Protein AF-A0A3S0CSB1-F1 (afdb_monomer)

Radius of gyration: 16.89 Å; Cα contacts (8 Å, |Δi|>4): 478; chains: 1; bounding box: 40×44×40 Å

Nearest PDB structures (foldseek):
  7msp-assembly2_B  TM=7.361E-01  e=2.461E-09  Bacillus subtilis subsp. subtilis str. 168
  7msn-assembly1_A  TM=7.174E-01  e=3.478E-08  Bacillus subtilis subsp. subtilis str. 168
  7msn-assembly1_B  TM=6.796E-01  e=1.851E-08  Bacillus subtilis subsp. subtilis str. 168
  7pdo-assembly1_A-2  TM=6.459E-01  e=2.961E-05  Mycolicibacterium hassiacum DSM 44199
  9ftb-assembly1_A-2  TM=5.129E-01  e=8.120E-05  Aeromonas caviae

Structure (mmCIF, N/CA/C/O backbone):
data_AF-A0A3S0CSB1-F1
#
_entry.id   AF-A0A3S0CSB1-F1
#
loop_
_atom_site.group_PDB
_atom_site.id
_atom_site.type_symbol
_atom_site.label_atom_id
_atom_site.label_alt_id
_atom_site.label_comp_id
_atom_site.label_asym_id
_atom_site.label_entity_id
_atom_site.label_seq_id
_atom_site.pdbx_PDB_ins_code
_atom_site.Cartn_x
_atom_site.Cartn_y
_atom_site.Cartn_z
_atom_site.occupancy
_atom_site.B_iso_or_equiv
_atom_site.auth_seq_id
_atom_site.auth_comp_id
_atom_site.auth_asym_id
_atom_site.auth_atom_id
_atom_site.pdbx_PDB_model_num
ATOM 1 N N . MET A 1 1 ? -14.233 -2.197 13.200 1.00 95.81 1 MET A N 1
ATOM 2 C CA . MET A 1 1 ? -14.179 -2.184 11.722 1.00 95.81 1 MET A CA 1
ATOM 3 C C . MET A 1 1 ? -12.752 -2.424 11.266 1.00 95.81 1 MET A C 1
ATOM 5 O O . MET A 1 1 ? -11.815 -2.157 12.014 1.00 95.81 1 MET A O 1
ATOM 9 N N . ILE A 1 2 ? -12.581 -2.902 10.041 1.00 98.25 2 ILE A N 1
ATOM 10 C CA . ILE A 1 2 ? -11.295 -3.018 9.359 1.00 98.25 2 ILE A CA 1
ATOM 11 C C . ILE A 1 2 ? -11.349 -2.123 8.125 1.00 98.25 2 ILE A C 1
ATOM 13 O O . ILE A 1 2 ? -12.121 -2.367 7.198 1.00 98.25 2 ILE A O 1
ATOM 17 N N . VAL A 1 3 ? -10.544 -1.066 8.124 1.00 98.75 3 VAL A N 1
ATOM 18 C CA . VAL A 1 3 ? -10.480 -0.073 7.051 1.00 98.75 3 VAL A CA 1
ATOM 19 C C . VAL A 1 3 ? -9.226 -0.292 6.216 1.00 98.75 3 VAL A C 1
ATOM 21 O O . VAL A 1 3 ? -8.117 -0.350 6.746 1.00 98.75 3 VAL A O 1
ATOM 24 N N . GLY A 1 4 ? -9.401 -0.396 4.900 1.00 98.75 4 GLY A N 1
ATOM 25 C CA . GLY A 1 4 ? -8.296 -0.342 3.948 1.00 98.75 4 GLY A CA 1
ATOM 26 C C . GLY A 1 4 ? -7.812 1.096 3.782 1.00 98.75 4 GLY A C 1
ATOM 27 O O . GLY A 1 4 ? -8.625 2.004 3.644 1.00 98.75 4 GLY A O 1
ATOM 28 N N . SER A 1 5 ? -6.503 1.305 3.782 1.00 98.69 5 SER A N 1
ATOM 29 C CA . SER A 1 5 ? -5.852 2.581 3.501 1.00 98.69 5 SER A CA 1
ATOM 30 C C . SER A 1 5 ? -4.896 2.397 2.336 1.00 98.69 5 SER A C 1
ATOM 32 O O . SER A 1 5 ? -4.090 1.470 2.351 1.00 98.69 5 SER A O 1
ATOM 34 N N . MET A 1 6 ? -4.940 3.304 1.370 1.00 98.69 6 MET A N 1
ATOM 35 C CA . MET A 1 6 ? -4.068 3.275 0.200 1.00 98.69 6 MET A CA 1
ATOM 36 C C . MET A 1 6 ? -3.507 4.663 -0.080 1.00 98.69 6 MET A C 1
ATOM 38 O O . MET A 1 6 ? -4.220 5.653 0.057 1.00 98.69 6 MET A O 1
ATOM 42 N N . VAL A 1 7 ? -2.237 4.731 -0.475 1.00 98.25 7 VAL A N 1
ATOM 43 C CA . VAL A 1 7 ? -1.628 5.942 -1.041 1.00 98.25 7 VAL A CA 1
ATOM 44 C C . VAL A 1 7 ? -1.586 5.791 -2.554 1.00 98.25 7 VAL A C 1
ATOM 46 O O . VAL A 1 7 ? -1.208 4.727 -3.044 1.00 98.25 7 VAL A O 1
ATOM 49 N N . VAL A 1 8 ? -1.981 6.833 -3.284 1.00 98.06 8 VAL A N 1
ATOM 50 C CA . VAL A 1 8 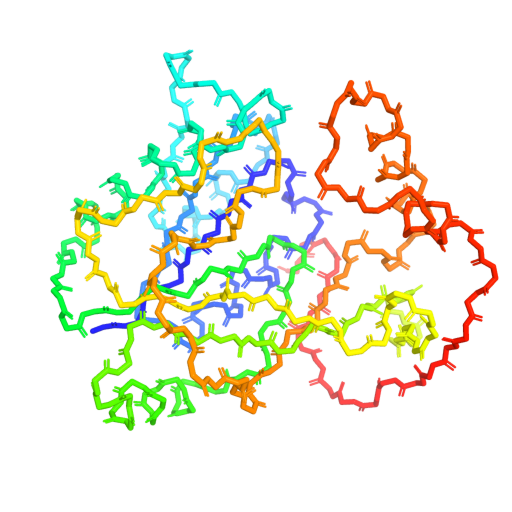? -2.092 6.792 -4.747 1.00 98.06 8 VAL A CA 1
ATOM 51 C C . VAL A 1 8 ? -1.455 8.023 -5.376 1.00 98.06 8 VAL A C 1
ATOM 53 O O . VAL A 1 8 ? -1.574 9.131 -4.855 1.00 98.06 8 VAL A O 1
ATOM 56 N N . ARG A 1 9 ? -0.788 7.806 -6.511 1.00 97.50 9 ARG A N 1
ATOM 57 C CA . ARG A 1 9 ? -0.393 8.845 -7.458 1.00 97.50 9 ARG A CA 1
ATOM 58 C C . ARG A 1 9 ? -0.298 8.253 -8.860 1.00 97.50 9 ARG A C 1
ATOM 60 O O . ARG A 1 9 ? 0.587 7.437 -9.093 1.00 97.50 9 ARG A O 1
ATOM 67 N N . ASP A 1 10 ? -1.161 8.688 -9.769 1.00 97.44 10 ASP A N 1
ATOM 68 C CA . ASP A 1 10 ? -1.120 8.335 -11.196 1.00 97.44 10 ASP A CA 1
ATOM 69 C C . ASP A 1 10 ? -1.146 6.811 -11.485 1.00 97.44 10 ASP A C 1
ATOM 71 O O . ASP A 1 10 ? -0.306 6.268 -12.209 1.00 97.44 10 ASP A O 1
ATOM 75 N N . GLU A 1 11 ? -2.107 6.089 -10.894 1.00 97.38 11 GLU A N 1
ATOM 76 C CA . GLU A 1 11 ? -2.224 4.622 -10.975 1.00 97.38 11 GLU A CA 1
ATOM 77 C C . GLU A 1 11 ? -3.462 4.118 -11.744 1.00 97.38 11 GLU A C 1
ATOM 79 O O . GLU A 1 11 ? -3.670 2.903 -11.847 1.00 97.38 11 GLU A O 1
ATOM 84 N N . ALA A 1 12 ? -4.277 5.003 -12.330 1.00 96.88 12 ALA A N 1
ATOM 85 C CA . ALA A 1 12 ? -5.548 4.639 -12.969 1.00 96.88 12 ALA A CA 1
ATOM 86 C C . ALA A 1 12 ? -5.364 3.631 -14.111 1.00 96.88 12 ALA A C 1
ATOM 88 O O . ALA A 1 12 ? -6.139 2.690 -14.272 1.00 96.88 12 ALA A O 1
ATOM 89 N N . ASN A 1 13 ? -4.292 3.795 -14.886 1.00 95.75 13 ASN A N 1
ATOM 90 C CA . ASN A 1 13 ? -3.962 2.921 -16.015 1.00 95.75 13 ASN A CA 1
ATOM 91 C C . ASN A 1 13 ? -3.042 1.748 -15.622 1.00 95.75 13 ASN A C 1
ATOM 93 O O . ASN A 1 13 ? -2.488 1.064 -16.488 1.00 95.75 13 ASN A O 1
ATOM 97 N N . ARG A 1 14 ? -2.841 1.525 -14.318 1.00 95.75 14 ARG A N 1
ATOM 98 C CA . ARG A 1 14 ? -1.956 0.498 -13.758 1.00 95.75 14 ARG A CA 1
ATOM 99 C C . ARG A 1 14 ? -2.749 -0.440 -12.848 1.00 95.75 14 ARG A C 1
ATOM 101 O O . ARG A 1 14 ? -3.666 -1.093 -13.326 1.00 95.75 14 ARG A O 1
ATOM 108 N N . TYR A 1 15 ? -2.375 -0.589 -11.583 1.00 96.69 15 TYR A N 1
ATOM 109 C CA . TYR A 1 15 ? -2.908 -1.641 -10.712 1.00 96.69 15 TYR A CA 1
ATOM 110 C C . TYR A 1 15 ? -4.081 -1.174 -9.837 1.00 96.69 15 TYR A C 1
ATOM 112 O O . TYR A 1 15 ? -4.720 -2.002 -9.181 1.00 96.69 15 TYR A O 1
ATOM 120 N N . LEU A 1 16 ? -4.409 0.126 -9.864 1.00 98.25 16 LEU A N 1
ATOM 121 C CA . LEU A 1 16 ? -5.355 0.756 -8.941 1.00 98.25 16 LEU A CA 1
ATOM 122 C C . LEU A 1 16 ? -6.712 0.052 -8.891 1.00 98.25 16 LEU A C 1
ATOM 124 O O . LEU A 1 16 ? -7.169 -0.321 -7.812 1.00 98.25 16 LEU A O 1
ATOM 128 N N . GLN A 1 17 ? -7.344 -0.177 -10.046 1.00 98.19 17 GLN A N 1
ATOM 129 C CA . GLN A 1 17 ? -8.672 -0.795 -10.093 1.00 98.19 17 GLN A CA 1
ATOM 130 C C . GLN A 1 17 ? -8.663 -2.192 -9.456 1.00 98.19 17 GLN A C 1
ATOM 132 O O . GLN A 1 17 ? -9.566 -2.541 -8.692 1.00 98.19 17 GLN A O 1
ATOM 137 N N . ALA A 1 18 ? -7.637 -2.996 -9.743 1.00 97.81 18 ALA A N 1
ATOM 138 C CA . ALA A 1 18 ? -7.518 -4.345 -9.208 1.00 97.81 18 ALA A CA 1
ATOM 139 C C . ALA A 1 18 ? -7.258 -4.336 -7.691 1.00 97.81 18 ALA A C 1
ATOM 141 O O . ALA A 1 18 ? -7.873 -5.116 -6.958 1.00 97.81 18 ALA A O 1
ATOM 142 N N . SER A 1 19 ? -6.401 -3.431 -7.209 1.00 98.31 19 SER A N 1
ATOM 143 C CA . SER A 1 19 ? -6.078 -3.305 -5.782 1.00 98.31 19 SER A CA 1
ATOM 144 C C . SER A 1 19 ? -7.258 -2.776 -4.964 1.00 98.31 19 SER A C 1
ATOM 146 O O . SER A 1 19 ? -7.632 -3.377 -3.953 1.00 98.31 19 SER A O 1
ATOM 148 N N . LEU A 1 20 ? -7.947 -1.738 -5.446 1.00 98.62 20 LEU A N 1
ATOM 149 C CA . LEU A 1 20 ? -9.157 -1.226 -4.797 1.00 98.62 20 LEU A CA 1
ATOM 150 C C . LEU A 1 20 ? -10.278 -2.262 -4.781 1.00 98.62 20 LEU A C 1
ATOM 152 O O . LEU A 1 20 ? -10.892 -2.466 -3.735 1.00 98.62 20 LEU A O 1
ATOM 156 N N . SER A 1 21 ? -10.506 -2.971 -5.894 1.00 98.38 21 SER A N 1
ATOM 157 C CA . SER A 1 21 ? -11.492 -4.064 -5.940 1.00 98.38 21 SER A CA 1
ATOM 158 C C . SER A 1 21 ? -11.192 -5.099 -4.862 1.00 98.38 21 SER A C 1
ATOM 160 O O . SER A 1 21 ? -12.092 -5.571 -4.166 1.00 98.38 21 SER A O 1
ATOM 162 N N . ARG A 1 22 ? -9.905 -5.416 -4.686 1.00 98.19 22 ARG A N 1
ATOM 163 C CA . ARG A 1 22 ? -9.462 -6.388 -3.700 1.00 98.19 22 ARG A CA 1
ATOM 164 C C . ARG A 1 22 ? -9.669 -5.924 -2.262 1.00 98.19 22 ARG A C 1
ATOM 166 O O . ARG A 1 22 ? -10.045 -6.754 -1.433 1.00 98.19 22 ARG A O 1
ATOM 173 N N . LEU A 1 23 ? -9.413 -4.649 -1.966 1.00 98.50 23 LEU A N 1
ATOM 174 C CA . LEU A 1 23 ? -9.648 -4.060 -0.645 1.00 98.50 23 LEU A CA 1
ATOM 175 C C . LEU A 1 23 ? -11.141 -3.957 -0.328 1.00 98.50 23 LEU A C 1
ATOM 177 O O . LEU A 1 23 ? -11.546 -4.342 0.764 1.00 98.50 23 LEU A O 1
ATOM 181 N N . LEU A 1 24 ? -11.962 -3.504 -1.277 1.00 98.50 24 LEU A N 1
ATOM 182 C CA . LEU A 1 24 ? -13.417 -3.388 -1.109 1.00 98.50 24 LEU A CA 1
ATOM 183 C C . LEU A 1 24 ? -14.087 -4.746 -0.853 1.00 98.50 24 LEU A C 1
ATOM 185 O O . LEU A 1 24 ? -15.084 -4.819 -0.140 1.00 98.50 24 LEU A O 1
ATOM 189 N N . GLU A 1 25 ? -13.522 -5.838 -1.379 1.00 98.06 25 GLU A N 1
ATOM 190 C CA . GLU A 1 25 ? -14.003 -7.197 -1.101 1.00 98.06 25 GLU A CA 1
ATOM 191 C C . GLU A 1 25 ? -13.876 -7.572 0.390 1.00 98.06 25 GLU A C 1
ATOM 193 O O . GLU A 1 25 ? -14.721 -8.292 0.930 1.00 98.06 25 GLU A O 1
ATOM 198 N N . VAL A 1 26 ? -12.838 -7.092 1.086 1.00 98.25 26 VAL A N 1
ATOM 199 C CA . VAL A 1 26 ? -12.466 -7.621 2.415 1.00 98.25 26 VAL A CA 1
ATOM 200 C C . VAL A 1 26 ? -12.415 -6.618 3.553 1.00 98.25 26 VAL A C 1
ATOM 202 O O . VAL A 1 26 ? -12.450 -7.046 4.704 1.00 98.25 26 VAL A O 1
ATOM 205 N N . CYS A 1 27 ? -12.388 -5.324 3.261 1.00 98.62 27 CYS A N 1
ATOM 206 C CA . CYS A 1 27 ? -12.454 -4.254 4.251 1.00 98.62 27 CYS A CA 1
ATOM 207 C C . CYS A 1 27 ? -13.875 -3.691 4.350 1.00 98.62 27 CYS A C 1
ATOM 209 O O . CYS A 1 27 ? -14.642 -3.719 3.391 1.00 98.62 27 CYS A O 1
ATOM 211 N N . ASP A 1 28 ? -14.244 -3.153 5.508 1.00 98.56 28 ASP A N 1
ATOM 212 C CA . ASP A 1 28 ? -15.549 -2.510 5.711 1.00 98.56 28 ASP A CA 1
ATOM 213 C C . ASP A 1 28 ? -15.673 -1.206 4.918 1.00 98.56 28 ASP A C 1
ATOM 215 O O . ASP A 1 28 ? -16.741 -0.872 4.409 1.00 98.56 28 ASP A O 1
ATOM 219 N N . LYS A 1 29 ? -14.564 -0.467 4.825 1.00 98.50 29 LYS A N 1
ATOM 220 C CA . LYS A 1 29 ? -14.422 0.785 4.076 1.00 98.50 29 LYS A CA 1
ATOM 221 C C . LYS A 1 29 ? -13.010 0.886 3.511 1.00 98.50 29 LYS A C 1
ATOM 223 O O . LYS A 1 29 ? -12.086 0.249 4.025 1.00 98.50 29 LYS A O 1
ATOM 228 N N . VAL A 1 30 ? -12.836 1.722 2.491 1.00 98.88 30 VAL A N 1
ATOM 229 C CA . VAL A 1 30 ? -11.528 2.013 1.895 1.00 98.88 30 VAL A CA 1
ATOM 230 C C . VAL A 1 30 ? -11.311 3.521 1.830 1.00 98.88 30 VAL A C 1
ATOM 232 O O . VAL A 1 30 ? -12.142 4.259 1.297 1.00 98.88 30 VAL A O 1
ATOM 235 N N . PHE A 1 31 ? -10.196 3.961 2.407 1.00 98.94 31 PHE A N 1
ATOM 236 C CA . PHE A 1 31 ? -9.682 5.321 2.359 1.00 98.94 31 PHE A CA 1
ATOM 237 C C . PHE A 1 31 ? -8.519 5.392 1.370 1.00 98.94 31 PHE A C 1
ATOM 239 O O . PHE A 1 31 ? -7.587 4.588 1.440 1.00 98.94 31 PHE A O 1
ATOM 246 N N . VAL A 1 32 ? -8.553 6.376 0.479 1.00 98.88 32 VAL A N 1
ATOM 247 C CA . VAL A 1 32 ? -7.485 6.652 -0.482 1.00 98.88 32 VAL A CA 1
ATOM 248 C C . VAL A 1 32 ? -6.907 8.032 -0.197 1.00 98.88 32 VAL A C 1
ATOM 250 O O . VAL A 1 32 ? -7.631 9.024 -0.194 1.00 98.88 32 VAL A O 1
ATOM 253 N N . ALA A 1 33 ? -5.601 8.082 0.039 1.00 98.75 33 ALA A N 1
ATOM 254 C CA . ALA A 1 33 ? -4.812 9.298 0.140 1.00 98.75 33 ALA A CA 1
ATOM 255 C C . ALA A 1 33 ? -4.126 9.562 -1.204 1.00 98.75 33 ALA A C 1
ATOM 257 O O . ALA A 1 33 ? -3.136 8.909 -1.540 1.00 98.75 33 ALA A O 1
ATOM 258 N N . ASP A 1 34 ? -4.662 10.504 -1.967 1.00 98.75 34 ASP A N 1
ATOM 259 C CA . ASP A 1 34 ? -4.121 10.903 -3.260 1.00 98.75 34 ASP A CA 1
ATOM 260 C C . ASP A 1 34 ? -3.006 11.952 -3.096 1.00 98.75 34 ASP A C 1
ATOM 262 O O . ASP A 1 34 ? -3.187 12.963 -2.415 1.00 98.75 34 ASP A O 1
ATOM 266 N N . ASP A 1 35 ? -1.844 11.720 -3.713 1.00 98.38 35 ASP A N 1
ATOM 267 C CA . ASP A 1 35 ? -0.666 12.604 -3.660 1.00 98.38 35 ASP A CA 1
ATOM 268 C C . ASP A 1 35 ? -0.640 13.669 -4.778 1.00 98.38 35 ASP A C 1
ATOM 270 O O . ASP A 1 35 ? 0.416 14.229 -5.100 1.00 98.38 35 ASP A O 1
ATOM 274 N N . GLY A 1 36 ? -1.801 14.006 -5.340 1.00 97.75 36 GLY A N 1
ATOM 275 C CA . GLY A 1 36 ? -1.950 14.939 -6.453 1.00 97.75 36 GLY A CA 1
ATOM 276 C C . GLY A 1 36 ? -1.823 14.233 -7.796 1.00 97.75 36 GLY A C 1
ATOM 277 O O . GLY A 1 36 ? -0.960 14.606 -8.596 1.00 97.75 36 GLY A O 1
ATOM 278 N N . SER A 1 37 ? -2.642 13.199 -8.012 1.00 98.25 37 SER A N 1
ATOM 279 C CA . SER A 1 37 ? -2.754 12.548 -9.321 1.00 98.25 37 SER A CA 1
ATOM 280 C C . SER A 1 37 ? -3.238 13.538 -10.380 1.00 98.25 37 SER A C 1
ATOM 282 O O . SER A 1 37 ? -4.064 14.412 -10.120 1.00 98.25 37 SER A O 1
ATOM 284 N N . MET A 1 38 ? -2.714 13.381 -11.590 1.00 97.69 38 MET A N 1
ATOM 285 C CA . MET A 1 38 ? -3.109 14.117 -12.791 1.00 97.69 38 MET A CA 1
ATOM 286 C C . MET A 1 38 ? -3.855 13.231 -13.798 1.00 97.69 38 MET A C 1
ATOM 288 O O . MET A 1 38 ? -4.370 13.740 -14.795 1.00 97.69 38 MET A O 1
ATOM 292 N N . ASP A 1 39 ? -3.885 11.916 -13.570 1.00 97.44 39 ASP A N 1
ATOM 293 C CA . ASP A 1 39 ? -4.744 10.977 -14.288 1.00 97.44 39 ASP A CA 1
ATOM 294 C C . ASP A 1 39 ? -6.092 10.756 -13.566 1.00 97.44 39 ASP A C 1
ATOM 296 O O . ASP A 1 39 ? -6.402 11.397 -12.566 1.00 97.44 39 ASP A O 1
ATOM 300 N N . ASN A 1 40 ? -6.895 9.808 -14.057 1.00 97.69 40 ASN A N 1
ATOM 301 C CA . ASN A 1 40 ? -8.231 9.516 -13.522 1.00 97.69 40 ASN A CA 1
ATOM 302 C C . ASN A 1 40 ? -8.226 8.699 -12.207 1.00 97.69 40 ASN A C 1
ATOM 304 O O . ASN A 1 40 ? -9.207 8.008 -11.912 1.00 97.69 40 ASN A O 1
ATOM 308 N N . SER A 1 41 ? -7.130 8.682 -11.437 1.00 98.50 41 SER A N 1
ATOM 309 C CA . SER A 1 41 ? -7.014 7.842 -10.231 1.00 98.50 41 SER A CA 1
ATOM 310 C C . SER A 1 41 ? -8.048 8.213 -9.171 1.00 98.50 41 SER A C 1
ATOM 312 O O . SER A 1 41 ? -8.675 7.337 -8.566 1.00 98.50 41 SER A O 1
ATOM 314 N N . VAL A 1 42 ? -8.260 9.515 -8.973 1.00 98.62 42 VAL A N 1
ATOM 315 C CA . VAL A 1 42 ? -9.200 10.051 -7.985 1.00 98.62 42 VAL A CA 1
ATOM 316 C C . VAL A 1 42 ? -10.640 9.713 -8.371 1.00 98.62 42 VAL A C 1
ATOM 318 O O . VAL A 1 42 ? -11.397 9.183 -7.549 1.00 98.62 42 VAL A O 1
ATOM 321 N N . GLU A 1 43 ? -11.025 9.970 -9.622 1.00 98.56 43 GLU A N 1
ATOM 322 C CA . GLU A 1 43 ? -12.354 9.655 -10.149 1.00 98.56 43 GLU A CA 1
ATOM 323 C C . GLU A 1 43 ? -12.630 8.154 -10.083 1.00 98.56 43 GLU A C 1
ATOM 325 O O . GLU A 1 43 ? -13.715 7.747 -9.659 1.00 98.56 43 GLU A O 1
ATOM 330 N N . MET A 1 44 ? -11.643 7.326 -10.439 1.00 98.50 44 MET A N 1
ATOM 331 C CA . MET A 1 44 ? -11.746 5.873 -10.346 1.00 98.50 44 MET A CA 1
ATOM 332 C C . MET A 1 44 ? -12.032 5.436 -8.909 1.00 98.50 44 MET A C 1
ATOM 334 O O . MET A 1 44 ? -13.032 4.755 -8.674 1.00 98.50 44 MET A O 1
ATOM 338 N N . ALA A 1 45 ? -11.223 5.872 -7.940 1.00 98.69 45 ALA A N 1
ATOM 339 C CA . ALA A 1 45 ? -11.405 5.505 -6.538 1.00 98.69 45 ALA A CA 1
ATOM 340 C C . ALA A 1 45 ? -12.784 5.925 -5.998 1.00 98.69 45 ALA A C 1
ATOM 342 O O . ALA A 1 45 ? -13.474 5.119 -5.363 1.00 98.69 45 ALA A O 1
ATOM 343 N N . ARG A 1 46 ? -13.227 7.151 -6.312 1.00 98.69 46 ARG A N 1
ATOM 344 C CA . ARG A 1 46 ? -14.564 7.652 -5.947 1.00 98.69 46 ARG A CA 1
ATOM 345 C C . ARG A 1 46 ? -15.678 6.815 -6.568 1.00 98.69 46 ARG A C 1
ATOM 347 O O . ARG A 1 46 ? -16.611 6.432 -5.867 1.00 98.69 46 ARG A O 1
ATOM 354 N N . SER A 1 47 ? -15.572 6.495 -7.859 1.00 98.38 47 SER A N 1
ATOM 355 C CA . SER A 1 47 ? -16.583 5.710 -8.583 1.00 98.38 47 SER A CA 1
ATOM 356 C C . SER A 1 47 ? -16.754 4.291 -8.028 1.00 98.38 47 SER A C 1
ATOM 358 O O . SER A 1 47 ? -17.847 3.733 -8.087 1.00 98.38 47 SER A O 1
ATOM 360 N N . MET A 1 48 ? -15.697 3.734 -7.429 1.00 98.44 48 MET A N 1
ATOM 361 C CA . MET A 1 48 ? -15.711 2.425 -6.770 1.00 98.44 48 MET A CA 1
ATOM 362 C C . MET A 1 48 ? -16.243 2.475 -5.326 1.00 98.44 48 MET A C 1
ATOM 364 O O . MET A 1 48 ? -16.330 1.437 -4.674 1.00 98.44 48 MET A O 1
ATOM 368 N N . GLY A 1 49 ? -16.602 3.658 -4.815 1.00 98.44 49 GLY A N 1
ATOM 369 C CA . GLY A 1 49 ? -17.146 3.841 -3.467 1.00 98.44 49 GLY A CA 1
ATOM 370 C C . GLY A 1 49 ? -16.098 4.081 -2.376 1.00 98.44 49 GLY A C 1
ATOM 371 O O . GLY A 1 49 ? -16.422 3.978 -1.193 1.00 98.44 49 GLY A O 1
ATOM 372 N N . CYS A 1 50 ? -14.852 4.404 -2.738 1.00 98.75 50 CYS A N 1
ATOM 373 C CA . CYS A 1 50 ? -13.822 4.759 -1.761 1.00 98.75 50 CYS A CA 1
ATOM 374 C C . CYS A 1 50 ? -13.992 6.209 -1.285 1.00 98.75 50 CYS A C 1
ATOM 376 O O . CYS A 1 50 ? -14.377 7.092 -2.056 1.00 98.75 50 CYS A O 1
ATOM 378 N N . SER A 1 51 ? -13.640 6.485 -0.027 1.00 98.69 51 SER A N 1
ATOM 379 C CA . SER A 1 51 ? -13.458 7.867 0.430 1.00 98.69 51 SER A CA 1
ATOM 380 C C . SER A 1 51 ? -12.065 8.340 0.035 1.00 98.69 51 SER A C 1
ATOM 382 O O . SER A 1 51 ? -11.081 7.672 0.345 1.00 98.69 51 SER A O 1
ATOM 384 N N . VAL A 1 52 ? -11.979 9.486 -0.636 1.00 98.81 52 VAL A N 1
ATOM 385 C CA . VAL A 1 52 ? -10.714 10.007 -1.165 1.00 98.81 52 VAL A CA 1
ATOM 386 C C . VAL A 1 52 ? -10.375 11.331 -0.499 1.00 98.81 52 VAL A C 1
ATOM 388 O O . VAL A 1 52 ? -11.174 12.268 -0.544 1.00 98.81 52 VAL A O 1
ATOM 391 N N . TRP A 1 53 ? -9.183 11.402 0.083 1.00 98.75 53 TRP A N 1
ATOM 392 C CA . TRP A 1 53 ? -8.535 12.643 0.485 1.00 98.75 53 TRP A CA 1
ATOM 393 C C . TRP A 1 53 ? -7.507 13.028 -0.574 1.00 98.75 53 TRP A C 1
ATOM 395 O O . TRP A 1 53 ? -6.569 12.276 -0.828 1.00 98.75 53 TRP A O 1
ATOM 405 N N . GLU A 1 54 ? -7.687 14.198 -1.177 1.00 98.69 54 GLU A N 1
ATOM 406 C CA . GLU A 1 54 ? -6.707 14.796 -2.081 1.00 98.69 54 GLU A CA 1
ATOM 407 C C . GLU A 1 54 ? -5.742 15.656 -1.263 1.00 98.69 54 GLU A C 1
ATOM 409 O O . GLU A 1 54 ? -6.170 16.531 -0.498 1.00 98.69 54 GLU A O 1
ATOM 414 N N . ARG A 1 55 ? -4.437 15.394 -1.388 1.00 98.25 55 ARG A N 1
ATOM 415 C CA . ARG A 1 55 ? -3.409 16.137 -0.659 1.00 98.25 55 ARG A CA 1
ATOM 416 C C . ARG A 1 55 ? -3.475 17.632 -1.013 1.00 98.25 55 ARG A C 1
ATOM 418 O O . ARG A 1 55 ? -3.252 17.985 -2.169 1.00 98.25 55 ARG A O 1
ATOM 425 N N . PRO A 1 56 ? -3.663 18.533 -0.032 1.00 98.00 56 PRO A N 1
ATOM 426 C CA . PRO A 1 56 ? -3.585 19.968 -0.280 1.00 98.00 56 PRO A CA 1
ATOM 427 C C . PRO A 1 56 ? -2.129 20.424 -0.459 1.00 98.00 56 PRO A C 1
ATOM 429 O O . PRO A 1 56 ? -1.204 19.816 0.083 1.00 98.00 56 PRO A O 1
ATOM 432 N N . ASP A 1 57 ? -1.920 21.564 -1.121 1.00 95.75 57 ASP A N 1
ATOM 433 C CA . ASP A 1 57 ? -0.584 22.147 -1.351 1.00 95.75 57 ASP A CA 1
ATOM 434 C C . ASP A 1 57 ? 0.201 22.452 -0.063 1.00 95.75 57 ASP A C 1
ATOM 436 O O . ASP A 1 57 ? 1.431 22.491 -0.066 1.00 95.75 57 ASP A O 1
ATOM 440 N N . SER A 1 58 ? -0.496 22.642 1.061 1.00 96.88 58 SER A N 1
ATOM 441 C CA . SER A 1 58 ? 0.119 22.846 2.378 1.00 96.88 58 SER A CA 1
ATOM 442 C C . SER A 1 58 ? 0.792 21.589 2.943 1.00 96.88 58 SER A C 1
ATOM 444 O O . SER A 1 58 ? 1.625 21.692 3.847 1.00 96.88 58 SER A O 1
ATOM 446 N N . VAL A 1 59 ? 0.461 20.405 2.420 1.00 97.88 59 VAL A N 1
ATOM 447 C CA . VAL A 1 59 ? 1.066 19.128 2.801 1.00 97.88 59 VAL A CA 1
ATOM 448 C C . VAL A 1 59 ? 2.102 18.740 1.752 1.00 97.88 59 VAL A C 1
ATOM 450 O O . VAL A 1 59 ? 1.825 18.692 0.552 1.00 97.88 59 VAL A O 1
ATOM 453 N N . LYS A 1 60 ? 3.318 18.438 2.220 1.00 97.62 60 LYS A N 1
ATOM 454 C CA . LYS A 1 60 ? 4.423 18.024 1.349 1.00 97.62 60 LYS A CA 1
ATOM 455 C C . LYS A 1 60 ? 4.057 16.741 0.588 1.00 97.62 60 LYS A C 1
ATOM 457 O O . LYS A 1 60 ? 3.514 15.830 1.216 1.00 97.62 60 LYS A O 1
ATOM 462 N N . PRO A 1 61 ? 4.396 16.642 -0.712 1.00 96.94 61 PRO A N 1
ATOM 463 C CA . PRO A 1 61 ? 4.209 15.411 -1.466 1.00 96.94 61 PRO A CA 1
ATOM 464 C C . PRO A 1 61 ? 4.937 14.226 -0.840 1.00 96.94 61 PRO A C 1
ATOM 466 O O . PRO A 1 61 ? 6.004 14.406 -0.239 1.00 96.94 61 PRO A O 1
ATOM 469 N N . PHE A 1 62 ? 4.415 13.019 -1.058 1.00 96.06 62 PHE A N 1
ATOM 470 C CA . PHE A 1 62 ? 5.013 11.774 -0.570 1.00 96.06 62 PHE A CA 1
ATOM 471 C C . PHE A 1 62 ? 6.499 11.676 -0.940 1.00 96.06 62 PHE A C 1
ATOM 473 O O . PHE A 1 62 ? 7.347 11.445 -0.081 1.00 96.06 62 PHE A O 1
ATOM 480 N N . ALA A 1 63 ? 6.828 11.931 -2.210 1.00 92.94 63 ALA A N 1
ATOM 481 C CA . ALA A 1 63 ? 8.199 11.851 -2.719 1.00 92.94 63 ALA A CA 1
ATOM 482 C C . ALA A 1 63 ? 9.155 12.891 -2.099 1.00 92.94 63 ALA A C 1
ATOM 484 O O . ALA A 1 63 ? 10.368 12.701 -2.124 1.00 92.94 63 ALA A O 1
ATOM 485 N N . VAL A 1 64 ? 8.623 13.986 -1.542 1.00 93.81 64 VAL A N 1
ATOM 486 C CA . VAL A 1 64 ? 9.412 15.037 -0.880 1.00 93.81 64 VAL A CA 1
ATOM 487 C C . VAL A 1 64 ? 9.574 14.748 0.607 1.00 93.81 64 VAL A C 1
ATOM 489 O O . VAL A 1 64 ? 10.642 14.998 1.161 1.00 93.81 64 VAL A O 1
ATOM 492 N N . ASN A 1 65 ? 8.517 14.288 1.281 1.00 95.06 65 ASN A N 1
ATOM 493 C CA . ASN A 1 65 ? 8.580 13.860 2.673 1.00 95.06 65 ASN A CA 1
ATOM 494 C C . ASN A 1 65 ? 7.425 12.903 3.009 1.00 95.06 65 ASN A C 1
ATOM 496 O O . ASN A 1 65 ? 6.312 13.333 3.328 1.00 95.06 65 ASN A O 1
ATOM 500 N N . GLU A 1 66 ? 7.725 11.607 3.000 1.00 95.69 66 GLU A N 1
ATOM 501 C CA . GLU A 1 66 ? 6.765 10.538 3.262 1.00 95.69 66 GLU A CA 1
ATOM 502 C C . GLU A 1 66 ? 6.150 10.660 4.661 1.00 95.69 66 GLU A C 1
ATOM 504 O O . GLU A 1 66 ? 4.939 10.510 4.817 1.00 95.69 66 GLU A O 1
ATOM 509 N N . SER A 1 67 ? 6.952 10.960 5.691 1.00 96.12 67 SER A N 1
ATOM 510 C CA . SER A 1 67 ? 6.443 11.058 7.064 1.00 96.12 67 SER A CA 1
ATOM 511 C C . SER A 1 67 ? 5.405 12.162 7.218 1.00 96.12 67 SER A C 1
ATOM 513 O O . SER A 1 67 ? 4.409 11.957 7.912 1.00 96.12 67 SER A O 1
ATOM 515 N N . VAL A 1 68 ? 5.618 13.324 6.597 1.00 97.56 68 VAL A N 1
ATOM 516 C CA . VAL A 1 68 ? 4.654 14.434 6.628 1.00 97.56 68 VAL A CA 1
ATOM 517 C C . VAL A 1 68 ? 3.374 14.041 5.896 1.00 97.56 68 VAL A C 1
ATOM 519 O O . VAL A 1 68 ? 2.290 14.209 6.455 1.00 97.56 68 VAL A O 1
ATOM 522 N N . PHE A 1 69 ? 3.502 13.462 4.699 1.00 98.44 69 PHE A N 1
ATOM 523 C CA . PHE A 1 69 ? 2.366 12.977 3.917 1.00 98.44 69 PHE A CA 1
ATOM 524 C C . PHE A 1 69 ? 1.524 11.963 4.703 1.00 98.44 69 PHE A C 1
ATOM 526 O O . PHE A 1 69 ? 0.333 12.177 4.930 1.00 98.44 69 PHE A O 1
ATOM 533 N N . ARG A 1 70 ? 2.150 10.872 5.167 1.00 98.06 70 ARG A N 1
ATOM 534 C CA . ARG A 1 70 ? 1.452 9.774 5.848 1.00 98.06 70 ARG A CA 1
ATOM 535 C C . ARG A 1 70 ? 0.850 10.207 7.181 1.00 98.06 70 ARG A C 1
ATOM 537 O O . ARG A 1 70 ? -0.230 9.739 7.526 1.00 98.06 70 ARG A O 1
ATOM 544 N N . SER A 1 71 ? 1.493 11.128 7.901 1.00 97.75 71 SER A N 1
ATOM 545 C CA . SER A 1 71 ? 0.926 11.678 9.141 1.00 97.75 71 SER A CA 1
ATOM 546 C C . SER A 1 71 ? -0.337 12.500 8.873 1.00 97.75 71 SER A C 1
ATOM 548 O O . SER A 1 71 ? -1.320 12.355 9.596 1.00 97.75 71 SER A O 1
ATOM 550 N N . ALA A 1 72 ? -0.343 13.330 7.823 1.00 98.25 72 ALA A N 1
ATOM 551 C CA . ALA A 1 72 ? -1.538 14.071 7.422 1.00 98.25 72 ALA A CA 1
ATOM 552 C C . ALA A 1 72 ? -2.660 13.119 6.974 1.00 98.25 72 ALA A C 1
ATOM 554 O O . ALA A 1 72 ? -3.782 13.227 7.467 1.00 98.25 72 ALA A O 1
ATOM 555 N N . ALA A 1 73 ? -2.332 12.138 6.127 1.00 98.38 73 ALA A N 1
ATOM 556 C CA . ALA A 1 73 ? -3.271 11.120 5.663 1.00 98.38 73 ALA A CA 1
ATOM 557 C C . ALA A 1 73 ? -3.907 10.342 6.825 1.00 98.38 73 ALA A C 1
ATOM 559 O O . ALA A 1 73 ? -5.115 10.137 6.834 1.00 98.38 73 ALA A O 1
ATOM 560 N N . TRP A 1 74 ? -3.111 9.940 7.823 1.00 98.25 74 TRP A N 1
ATOM 561 C CA . TRP A 1 74 ? -3.585 9.197 8.993 1.00 98.25 74 TRP A CA 1
ATOM 562 C C . TRP A 1 74 ? -4.608 9.987 9.806 1.00 98.25 74 TRP A C 1
ATOM 564 O O . TRP A 1 74 ? -5.664 9.453 10.134 1.00 98.25 74 TRP A O 1
ATOM 574 N N . ASN A 1 75 ? -4.343 11.269 10.067 1.00 97.50 75 ASN A N 1
ATOM 575 C CA . ASN A 1 75 ? -5.277 12.126 10.799 1.00 97.50 75 ASN A CA 1
ATOM 576 C C . ASN A 1 75 ? -6.615 12.262 10.060 1.00 97.50 75 ASN A C 1
ATOM 578 O O . ASN A 1 75 ? -7.672 12.040 10.652 1.00 97.50 75 ASN A O 1
ATOM 582 N N . ILE A 1 76 ? -6.563 12.549 8.755 1.00 98.38 76 ILE A N 1
ATOM 583 C CA . ILE A 1 76 ? -7.767 12.692 7.928 1.00 98.38 76 ILE A CA 1
ATOM 584 C C . ILE A 1 76 ? -8.528 11.369 7.805 1.00 98.38 76 ILE A C 1
ATOM 586 O O . ILE A 1 76 ? -9.759 11.373 7.832 1.00 98.38 76 ILE A O 1
ATOM 590 N N . LEU A 1 77 ? -7.823 10.238 7.710 1.00 98.50 77 LEU A N 1
ATOM 591 C CA . LEU A 1 77 ? -8.421 8.904 7.688 1.00 98.50 77 LEU A CA 1
ATOM 592 C C . LEU A 1 77 ? -9.279 8.679 8.935 1.00 98.50 77 LEU A C 1
ATOM 594 O O . LEU A 1 77 ? -10.442 8.296 8.806 1.00 98.50 77 LEU A O 1
ATOM 598 N N . GLY A 1 78 ? -8.732 8.948 10.124 1.00 97.88 78 GLY A N 1
ATOM 599 C CA . GLY A 1 78 ? -9.443 8.779 11.392 1.00 97.88 78 GLY A CA 1
ATOM 600 C C . GLY A 1 78 ? -10.739 9.576 11.471 1.00 97.88 78 GLY A C 1
ATOM 601 O O . GLY A 1 78 ? -11.776 9.038 11.861 1.00 97.88 78 GLY A O 1
ATOM 602 N N . GLU A 1 79 ? -10.686 10.841 11.054 1.00 97.31 79 GLU A N 1
ATOM 603 C CA . GLU A 1 79 ? -11.844 11.739 11.022 1.00 97.31 79 GLU A CA 1
ATOM 604 C C . GLU A 1 79 ? -12.880 11.284 9.983 1.00 97.31 79 GLU A C 1
ATOM 606 O O . GLU A 1 79 ? -14.048 11.072 10.313 1.00 97.31 79 GLU A O 1
ATOM 611 N N . THR A 1 80 ? -12.439 11.048 8.744 1.00 97.88 80 THR A N 1
ATOM 612 C CA . THR A 1 80 ? -13.299 10.674 7.606 1.00 97.88 80 THR A CA 1
ATOM 613 C C . THR A 1 80 ? -14.009 9.344 7.841 1.00 97.88 80 THR A C 1
ATOM 615 O O . THR A 1 80 ? -15.179 9.183 7.497 1.00 97.88 80 THR A O 1
ATOM 618 N N . MET A 1 81 ? -13.311 8.381 8.443 1.00 97.88 81 MET A N 1
ATOM 619 C CA . MET A 1 81 ? -13.838 7.037 8.678 1.00 97.88 81 MET A CA 1
ATOM 620 C C . MET A 1 81 ? -14.518 6.880 10.038 1.00 97.88 81 MET A C 1
ATOM 622 O O . MET A 1 81 ? -15.129 5.833 10.274 1.00 97.88 81 MET A O 1
ATOM 626 N N . SER A 1 82 ? -14.474 7.920 10.883 1.00 97.19 82 SER A N 1
ATOM 627 C CA . SER A 1 82 ? -15.007 7.926 12.252 1.00 97.19 82 SER A CA 1
ATOM 628 C C . SER A 1 82 ? -14.426 6.794 13.107 1.00 97.19 82 SER A C 1
ATOM 630 O O . SER A 1 82 ? -15.165 6.046 13.748 1.00 97.19 82 SER A O 1
ATOM 632 N N . LEU A 1 83 ? -13.098 6.642 13.071 1.00 97.88 83 LEU A N 1
ATOM 633 C CA . LEU A 1 83 ? -12.414 5.535 13.739 1.00 97.88 83 LEU A CA 1
ATOM 634 C C . LEU A 1 83 ? -12.280 5.727 15.250 1.00 97.88 83 LEU A C 1
ATOM 636 O O . LEU A 1 83 ? -12.046 6.833 15.745 1.00 97.88 83 LEU A O 1
ATOM 640 N N . ASN A 1 84 ? -12.341 4.609 15.967 1.00 96.25 84 ASN A N 1
ATOM 641 C CA . ASN A 1 84 ? -12.063 4.487 17.397 1.00 96.25 84 ASN A CA 1
ATOM 642 C C . ASN A 1 84 ? -11.029 3.370 17.668 1.00 96.25 84 ASN A C 1
ATOM 644 O O . ASN A 1 84 ? -10.570 2.704 16.744 1.00 96.25 84 ASN A O 1
ATOM 648 N N . GLU A 1 85 ? -10.615 3.186 18.922 1.00 93.06 85 GLU A N 1
ATOM 649 C CA . GLU A 1 85 ? -9.505 2.286 19.298 1.00 93.06 85 GLU A CA 1
ATOM 650 C C . GLU A 1 85 ? -9.798 0.780 19.098 1.00 93.06 85 GLU A C 1
ATOM 652 O O . GLU A 1 85 ? -8.883 -0.051 19.157 1.00 93.06 85 GLU A O 1
ATOM 657 N N . ASP A 1 86 ? -11.045 0.407 18.799 1.00 94.19 86 ASP A N 1
ATOM 658 C CA . ASP A 1 86 ? -11.415 -0.960 18.416 1.00 94.19 86 ASP A CA 1
ATOM 659 C C . ASP A 1 86 ? -11.290 -1.215 16.903 1.00 94.19 86 ASP A C 1
ATOM 661 O O . ASP A 1 86 ? -11.403 -2.358 16.444 1.00 94.19 86 ASP A O 1
ATOM 665 N N . ASP A 1 87 ? -11.033 -0.171 16.112 1.00 97.69 87 ASP A N 1
ATOM 666 C CA . ASP A 1 87 ? -10.881 -0.270 14.666 1.00 97.69 87 ASP A CA 1
ATOM 667 C C . ASP A 1 87 ? -9.443 -0.585 14.244 1.00 97.69 87 ASP A C 1
ATOM 669 O O . ASP A 1 87 ? -8.462 -0.264 14.916 1.00 97.69 87 ASP A O 1
ATOM 673 N N . TRP A 1 88 ? -9.311 -1.202 13.073 1.00 97.62 88 TRP A N 1
ATOM 674 C CA . TRP A 1 88 ? -8.035 -1.575 12.475 1.00 97.62 88 TRP A CA 1
ATOM 675 C C . TRP A 1 88 ? -7.853 -0.899 11.125 1.00 97.62 88 TRP A C 1
ATOM 677 O O . TRP A 1 88 ? -8.779 -0.847 10.318 1.00 97.62 88 TRP A O 1
ATOM 687 N N . VAL A 1 89 ? -6.633 -0.440 10.858 1.00 98.31 89 VAL A N 1
ATOM 688 C CA . VAL A 1 89 ? -6.227 0.105 9.564 1.00 98.31 89 VAL A CA 1
ATOM 689 C C . VAL A 1 89 ? -5.262 -0.866 8.896 1.00 98.31 89 VAL A C 1
ATOM 691 O O . VAL A 1 89 ? -4.206 -1.179 9.450 1.00 98.31 89 VAL A O 1
ATOM 694 N N . LEU A 1 90 ? -5.628 -1.332 7.705 1.00 98.44 90 LEU A N 1
ATOM 695 C CA . LEU A 1 90 ? -4.811 -2.145 6.810 1.00 98.44 90 LEU A CA 1
ATOM 696 C C . LEU A 1 90 ? -4.280 -1.253 5.680 1.00 98.44 90 LEU A C 1
ATOM 698 O O . LEU A 1 90 ? -5.051 -0.786 4.850 1.00 98.44 90 LEU A O 1
ATOM 702 N N . SER A 1 91 ? -2.971 -1.026 5.639 1.00 98.25 91 SER A N 1
ATOM 703 C CA . SER A 1 91 ? -2.296 -0.182 4.649 1.00 98.25 91 SER A CA 1
ATOM 704 C C . SER A 1 91 ? -1.744 -1.025 3.501 1.00 98.25 91 SER A C 1
ATOM 706 O O . SER A 1 91 ? -0.876 -1.869 3.733 1.00 98.25 91 SER A O 1
ATOM 708 N N . ILE A 1 92 ? -2.247 -0.802 2.288 1.00 98.50 92 ILE A N 1
ATOM 709 C CA . ILE A 1 92 ? -1.894 -1.529 1.059 1.00 98.50 92 ILE A CA 1
ATOM 710 C C . ILE A 1 92 ? -1.590 -0.511 -0.037 1.00 98.50 92 ILE A C 1
ATOM 712 O O . ILE A 1 92 ? -2.348 0.440 -0.225 1.00 98.50 92 ILE A O 1
ATOM 716 N N . ASP A 1 93 ? -0.472 -0.696 -0.731 1.00 97.81 93 ASP A N 1
ATOM 717 C CA . ASP A 1 93 ? -0.063 0.183 -1.826 1.00 97.81 93 ASP A CA 1
ATOM 718 C C . ASP A 1 93 ? -0.859 -0.144 -3.113 1.00 97.81 93 ASP A C 1
ATOM 720 O O . ASP A 1 93 ? -1.409 -1.236 -3.274 1.00 97.81 93 ASP A O 1
ATOM 724 N N . ALA A 1 94 ? -0.973 0.810 -4.041 1.00 97.75 94 ALA A N 1
ATOM 725 C CA . ALA A 1 94 ? -1.819 0.659 -5.235 1.00 97.75 94 ALA A CA 1
ATOM 726 C C . ALA A 1 94 ? -1.384 -0.485 -6.173 1.00 97.75 94 ALA A C 1
ATOM 728 O O . ALA A 1 94 ? -2.201 -1.017 -6.925 1.00 97.75 94 ALA A O 1
ATOM 729 N N . ASP A 1 95 ? -0.112 -0.880 -6.107 1.00 97.69 95 ASP A N 1
ATOM 730 C CA . ASP A 1 95 ? 0.508 -1.990 -6.833 1.00 97.69 95 ASP A CA 1
ATOM 731 C C . ASP A 1 95 ? 0.574 -3.293 -6.010 1.00 97.69 95 ASP A C 1
ATOM 733 O O . ASP A 1 95 ? 1.277 -4.233 -6.385 1.00 97.69 95 ASP A O 1
ATOM 737 N N . GLU A 1 96 ? -0.183 -3.391 -4.914 1.00 98.25 96 GLU A N 1
ATOM 738 C CA . GLU A 1 96 ? -0.219 -4.561 -4.036 1.00 98.25 96 GLU A CA 1
ATOM 739 C C . GLU A 1 96 ? -1.566 -5.305 -4.069 1.00 98.25 96 GLU A C 1
ATOM 741 O O . GLU A 1 96 ? -2.649 -4.716 -4.131 1.00 98.25 96 GLU A O 1
ATOM 746 N N . TYR A 1 97 ? -1.495 -6.636 -3.967 1.00 97.62 97 TYR A N 1
ATOM 747 C CA . TYR A 1 97 ? -2.629 -7.547 -3.833 1.00 97.62 97 TYR A CA 1
ATOM 748 C C . TYR A 1 97 ? -2.593 -8.262 -2.481 1.00 97.62 97 TYR A C 1
ATOM 750 O O . TYR A 1 97 ? -1.683 -9.043 -2.193 1.00 97.62 97 TYR A O 1
ATOM 758 N N . LEU A 1 98 ? -3.620 -8.045 -1.660 1.00 97.81 98 LEU A N 1
ATOM 759 C CA . LEU A 1 98 ? -3.762 -8.722 -0.374 1.00 97.81 98 LEU A CA 1
ATOM 760 C C . LEU A 1 98 ? -4.215 -10.181 -0.552 1.00 97.81 98 LEU A C 1
ATOM 762 O O . LEU A 1 98 ? -5.265 -10.457 -1.135 1.00 97.81 98 LEU A O 1
ATOM 766 N N . MET A 1 99 ? -3.498 -11.125 0.051 1.00 96.69 99 MET A N 1
ATOM 767 C CA . MET A 1 99 ? -3.858 -12.546 0.083 1.00 96.69 99 MET A CA 1
ATOM 768 C C . MET A 1 99 ? -4.589 -12.919 1.383 1.00 96.69 99 MET A C 1
ATOM 770 O O . MET A 1 99 ? -4.136 -13.763 2.153 1.00 96.69 99 MET A O 1
ATOM 774 N N . ALA A 1 100 ? -5.722 -12.263 1.655 1.00 95.81 100 ALA A N 1
ATOM 775 C CA . ALA A 1 100 ? -6.548 -12.551 2.833 1.00 95.81 100 ALA A CA 1
ATOM 776 C C . ALA A 1 100 ? -8.042 -12.436 2.559 1.00 95.81 100 ALA A C 1
ATOM 778 O O . ALA A 1 100 ? -8.511 -11.414 2.068 1.00 95.81 100 ALA A O 1
ATOM 779 N N . SER A 1 101 ? -8.820 -13.444 2.922 1.00 96.69 101 SER A N 1
ATOM 780 C CA . SER A 1 101 ? -10.276 -13.303 3.004 1.00 96.69 101 SER A CA 1
ATOM 781 C C . SER A 1 101 ? -10.678 -12.314 4.106 1.00 96.69 101 SER A C 1
ATOM 783 O O . SER A 1 101 ? -9.936 -12.105 5.068 1.00 96.69 101 SER A O 1
ATOM 785 N N . ARG A 1 102 ? -11.895 -11.766 4.007 1.00 97.44 102 ARG A N 1
ATOM 786 C CA . ARG A 1 102 ? -12.508 -10.955 5.072 1.00 97.44 102 ARG A CA 1
ATOM 787 C C . ARG A 1 102 ? -12.463 -11.673 6.422 1.00 97.44 102 ARG A C 1
ATOM 789 O O . ARG A 1 102 ? -12.003 -11.108 7.405 1.00 97.44 102 ARG A O 1
ATOM 796 N N . LYS A 1 103 ? -12.836 -12.956 6.432 1.00 97.62 103 LYS A N 1
ATOM 797 C CA . LYS A 1 103 ? -12.832 -13.800 7.632 1.00 97.62 103 LYS A CA 1
ATOM 798 C C . LYS A 1 103 ? -11.454 -13.863 8.299 1.00 97.62 103 LYS A C 1
ATOM 800 O O . LYS A 1 103 ? -11.370 -13.763 9.513 1.00 97.62 103 LYS A O 1
ATOM 805 N N . GLN A 1 104 ? -10.373 -13.985 7.524 1.00 96.69 104 GLN A N 1
ATOM 806 C CA . GLN A 1 104 ? -9.015 -13.995 8.084 1.00 96.69 104 GLN A CA 1
ATOM 807 C C . GLN A 1 104 ? -8.642 -12.657 8.739 1.00 96.69 104 GLN A C 1
ATOM 809 O O . GLN A 1 104 ? -7.933 -12.653 9.743 1.00 96.69 104 GLN A O 1
ATOM 814 N N . LEU A 1 105 ? -9.108 -11.528 8.193 1.00 97.00 105 LEU A N 1
ATOM 815 C CA . LEU A 1 105 ? -8.898 -10.210 8.801 1.00 97.00 105 LEU A CA 1
ATOM 816 C C . LEU A 1 105 ? -9.714 -10.049 10.094 1.00 97.00 105 LEU A C 1
ATOM 818 O O . LEU A 1 105 ? -9.194 -9.546 11.088 1.00 97.00 105 LEU A O 1
ATOM 822 N N . G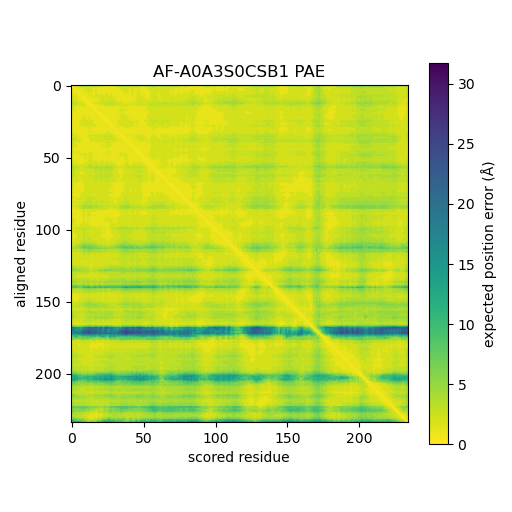LU A 1 106 ? -10.962 -10.517 10.106 1.00 96.44 106 GLU A N 1
ATOM 823 C CA . GLU A 1 106 ? -11.820 -10.523 11.299 1.00 96.44 106 GLU A CA 1
ATOM 824 C C . GLU A 1 106 ? -11.239 -11.413 12.407 1.00 96.44 106 GLU A C 1
ATOM 826 O O . GLU A 1 106 ? -11.137 -10.989 13.558 1.00 96.44 106 GLU A O 1
ATOM 831 N N . GLU A 1 107 ? -10.785 -12.622 12.063 1.00 95.62 107 GLU A N 1
ATOM 832 C CA . GLU A 1 107 ? -10.106 -13.535 12.989 1.00 95.62 107 GLU A CA 1
ATOM 833 C C . GLU A 1 107 ? -8.837 -12.902 13.571 1.00 95.62 107 GLU A C 1
ATOM 835 O O . GLU A 1 107 ? -8.632 -12.959 14.785 1.00 95.62 107 GLU A O 1
ATOM 840 N N . MET A 1 108 ? -8.022 -12.246 12.737 1.00 94.56 108 MET A N 1
ATOM 841 C CA . MET A 1 108 ? -6.840 -11.499 13.180 1.00 94.56 108 MET A CA 1
ATOM 842 C C . MET A 1 108 ? -7.216 -10.407 14.194 1.00 94.56 108 MET A C 1
ATOM 844 O O . MET A 1 108 ? -6.574 -10.295 15.239 1.00 94.56 108 MET A O 1
ATOM 848 N N . ALA A 1 109 ? -8.261 -9.622 13.916 1.00 93.69 109 ALA A N 1
ATOM 849 C CA . ALA A 1 109 ? -8.718 -8.556 14.806 1.00 93.69 109 ALA A CA 1
ATOM 850 C C . ALA A 1 109 ? -9.205 -9.099 16.163 1.00 93.69 109 ALA A C 1
ATOM 852 O O . ALA A 1 109 ? -8.840 -8.556 17.208 1.00 93.69 109 ALA A O 1
ATOM 853 N N . VAL A 1 110 ? -9.967 -10.200 16.163 1.00 93.56 110 VAL A N 1
ATOM 854 C CA . VAL A 1 110 ? -10.467 -10.860 17.385 1.00 93.56 110 VAL A CA 1
ATOM 855 C C . VAL A 1 110 ? -9.325 -11.471 18.205 1.00 93.56 110 VAL A C 1
ATOM 857 O O . VAL A 1 110 ? -9.304 -11.360 19.430 1.00 93.56 110 VAL A O 1
ATOM 860 N N . GLN A 1 111 ? -8.350 -12.099 17.545 1.00 91.50 111 GLN A N 1
ATOM 861 C CA . GLN A 1 111 ? -7.229 -12.788 18.200 1.00 91.50 111 GLN A CA 1
ATOM 862 C C . GLN A 1 111 ? -6.076 -11.855 18.592 1.00 91.50 111 GLN A C 1
ATOM 864 O O . GLN A 1 111 ? -5.105 -12.288 19.224 1.00 91.50 111 GLN A O 1
ATOM 869 N N . ALA A 1 112 ? -6.166 -10.568 18.251 1.00 89.88 112 ALA A N 1
ATOM 870 C CA . ALA A 1 112 ? -5.103 -9.608 18.499 1.00 89.88 112 ALA A CA 1
ATOM 871 C C . ALA A 1 112 ? -4.728 -9.498 19.982 1.00 89.88 112 ALA A C 1
ATOM 873 O O . ALA A 1 112 ? -3.547 -9.325 20.301 1.00 89.88 112 ALA A O 1
ATOM 874 N N . GLY A 1 113 ? -5.693 -9.644 20.896 1.00 88.06 113 GLY A N 1
ATOM 875 C CA . GLY A 1 113 ? -5.468 -9.437 22.325 1.00 88.06 113 GLY A CA 1
ATOM 876 C C . GLY A 1 113 ? -4.895 -8.039 22.580 1.00 88.06 113 GLY A C 1
ATOM 877 O O . GLY A 1 113 ? -5.476 -7.047 22.154 1.00 88.06 113 GLY A O 1
ATOM 878 N N . GLN A 1 114 ? -3.724 -7.966 23.220 1.00 87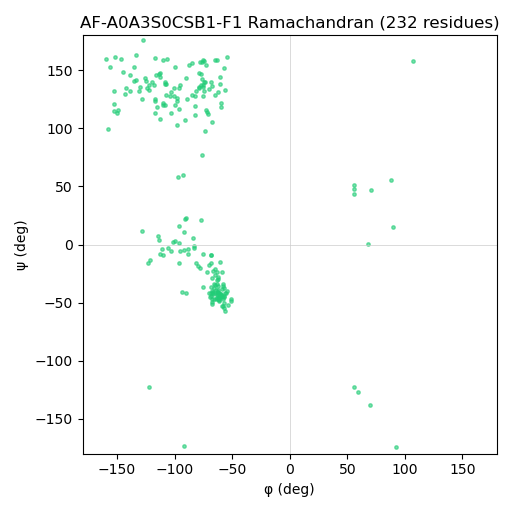.06 114 GLN A N 1
ATOM 879 C CA . GLN A 1 114 ? -3.019 -6.708 23.531 1.00 87.06 114 GLN A CA 1
ATOM 880 C C . GLN A 1 114 ? -2.157 -6.162 22.374 1.00 87.06 114 GLN A C 1
ATOM 882 O O . GLN A 1 114 ? -1.391 -5.217 22.559 1.00 87.06 114 GLN A O 1
ATOM 887 N N . ARG A 1 115 ? -2.202 -6.780 21.188 1.00 88.25 115 ARG A N 1
ATOM 888 C CA . ARG A 1 115 ? -1.425 -6.323 20.030 1.00 88.25 115 ARG A CA 1
ATOM 889 C C . ARG A 1 115 ? -2.064 -5.081 19.410 1.00 88.25 115 ARG A C 1
ATOM 891 O O . ARG A 1 115 ? -3.284 -5.007 19.265 1.00 88.25 115 ARG A O 1
ATOM 898 N N . ASN A 1 116 ? -1.205 -4.167 18.961 1.00 90.31 116 ASN A N 1
ATOM 899 C CA . ASN A 1 116 ? -1.602 -2.935 18.275 1.00 90.31 116 ASN A CA 1
ATOM 900 C C . ASN A 1 116 ? -1.185 -2.903 16.804 1.00 90.31 116 ASN A C 1
ATOM 902 O O . ASN A 1 116 ? -1.582 -1.999 16.082 1.00 90.31 116 ASN A O 1
ATOM 906 N N . ALA A 1 117 ? -0.384 -3.864 16.344 1.00 92.38 117 ALA A N 1
ATOM 907 C CA . ALA A 1 117 ? 0.060 -3.918 14.961 1.00 92.38 117 ALA A CA 1
ATOM 908 C C . ALA A 1 117 ? 0.451 -5.334 14.536 1.00 92.38 117 ALA A C 1
ATOM 910 O O . ALA A 1 117 ? 0.943 -6.116 15.354 1.00 92.38 117 ALA A O 1
ATOM 911 N N . PHE A 1 118 ? 0.317 -5.609 13.238 1.00 93.44 118 PHE A N 1
ATOM 912 C CA . PHE A 1 118 ? 0.776 -6.849 12.616 1.00 93.44 118 PHE A CA 1
ATOM 913 C C . PHE A 1 118 ? 1.703 -6.578 11.434 1.00 93.44 118 PHE A C 1
ATOM 915 O O . PHE A 1 118 ? 1.514 -5.637 10.651 1.00 93.44 118 PHE A O 1
ATOM 922 N N . THR A 1 119 ? 2.698 -7.450 11.312 1.00 93.81 119 THR A N 1
ATOM 923 C CA . THR A 1 119 ? 3.604 -7.519 10.169 1.00 93.81 119 THR A CA 1
ATOM 924 C C . THR A 1 119 ? 3.105 -8.579 9.202 1.00 93.81 119 THR A C 1
ATOM 926 O O . THR A 1 119 ? 2.734 -9.671 9.627 1.00 93.81 119 THR A O 1
ATOM 929 N N . LEU A 1 120 ? 3.097 -8.260 7.911 1.00 95.19 120 LEU A N 1
ATOM 930 C CA . LEU A 1 120 ? 2.705 -9.172 6.839 1.00 95.19 120 LEU A CA 1
ATOM 931 C C . LEU A 1 120 ? 3.926 -9.496 5.977 1.00 95.19 120 LEU A C 1
ATOM 933 O O . LEU A 1 120 ? 4.809 -8.648 5.810 1.00 95.19 120 LEU A O 1
ATOM 937 N N . SER A 1 121 ? 3.978 -10.713 5.432 1.00 94.81 121 SER A N 1
ATOM 938 C CA . SER A 1 121 ? 5.012 -11.087 4.462 1.00 94.81 121 SER A CA 1
ATOM 939 C C . SER A 1 121 ? 4.665 -10.538 3.081 1.00 94.81 121 SER A C 1
ATOM 941 O O . SER A 1 121 ? 3.531 -10.707 2.623 1.00 94.81 121 SER A O 1
ATOM 943 N N . ILE A 1 122 ? 5.641 -9.950 2.403 1.00 96.38 122 ILE A N 1
ATOM 944 C CA . ILE A 1 122 ? 5.515 -9.417 1.049 1.00 96.38 122 ILE A CA 1
ATOM 945 C C . ILE A 1 122 ? 6.262 -10.347 0.094 1.00 96.38 122 ILE A C 1
ATOM 947 O O . ILE A 1 122 ? 7.425 -10.686 0.310 1.00 96.38 122 ILE A O 1
ATOM 951 N N . ARG A 1 123 ? 5.575 -10.768 -0.966 1.00 96.38 123 ARG A N 1
ATOM 952 C CA . ARG A 1 123 ? 6.122 -11.554 -2.070 1.00 96.38 123 ARG A CA 1
ATOM 953 C C . ARG A 1 123 ? 6.222 -10.662 -3.300 1.00 96.38 123 ARG A C 1
ATOM 955 O O . ARG A 1 123 ? 5.224 -10.132 -3.779 1.00 96.38 123 ARG A O 1
ATOM 962 N N . GLU A 1 124 ? 7.436 -10.506 -3.797 1.00 97.44 124 GLU A N 1
ATOM 963 C CA . GLU A 1 124 ? 7.779 -9.517 -4.817 1.00 97.44 124 GLU A CA 1
ATOM 964 C C . GLU A 1 124 ? 7.621 -10.134 -6.212 1.00 97.44 124 GLU A C 1
ATOM 966 O O . GLU A 1 124 ? 8.408 -10.998 -6.616 1.00 97.44 124 GLU A O 1
ATOM 971 N N . ALA A 1 125 ? 6.579 -9.727 -6.938 1.00 97.19 125 ALA A N 1
ATOM 972 C CA . ALA A 1 125 ? 6.322 -10.204 -8.288 1.00 97.19 125 ALA A CA 1
ATOM 973 C C . ALA A 1 125 ? 7.302 -9.571 -9.283 1.00 97.19 125 ALA A C 1
ATOM 975 O O . ALA A 1 125 ? 7.512 -8.361 -9.308 1.00 97.19 125 ALA A O 1
ATOM 976 N N . TRP A 1 126 ? 7.883 -10.418 -10.129 1.00 97.38 126 TRP A N 1
ATOM 977 C CA . TRP A 1 126 ? 8.898 -10.081 -11.129 1.00 97.38 126 TRP A CA 1
ATOM 978 C C . TRP A 1 126 ? 8.396 -10.189 -12.574 1.00 97.38 126 TRP A C 1
ATOM 980 O O . TRP A 1 126 ? 9.135 -9.896 -13.513 1.00 97.38 126 TRP A O 1
ATOM 990 N N . SER A 1 127 ? 7.151 -10.640 -12.749 1.00 96.12 127 SER A N 1
ATOM 991 C CA . SER A 1 127 ? 6.426 -10.727 -14.025 1.00 96.12 127 SER A CA 1
ATOM 992 C C . SER A 1 127 ? 4.916 -10.794 -13.778 1.00 96.12 127 SER A C 1
ATOM 994 O O . SER A 1 127 ? 4.479 -11.106 -12.669 1.00 96.12 127 SER A O 1
ATOM 996 N N . LEU A 1 128 ? 4.129 -10.462 -14.808 1.00 92.88 128 LEU A N 1
ATOM 997 C CA . LEU A 1 128 ? 2.663 -10.445 -14.748 1.00 92.88 128 LEU A CA 1
ATOM 998 C C . LEU A 1 128 ? 2.017 -11.753 -15.209 1.00 92.88 128 LEU A C 1
ATOM 1000 O O . LEU A 1 128 ? 1.040 -12.181 -14.602 1.00 92.88 128 LEU A O 1
ATOM 1004 N N . ASP A 1 129 ? 2.537 -12.370 -16.272 1.00 90.75 129 ASP A N 1
ATOM 1005 C CA . ASP A 1 129 ? 1.993 -13.610 -16.826 1.00 90.75 129 ASP A CA 1
ATOM 1006 C C . ASP A 1 129 ? 3.100 -14.460 -17.495 1.00 90.75 129 ASP A C 1
ATOM 1008 O O . ASP A 1 129 ? 3.679 -14.020 -18.493 1.00 90.75 129 ASP A O 1
ATOM 1012 N N . PRO A 1 130 ? 3.437 -15.650 -16.954 1.00 93.88 130 PRO A N 1
ATOM 1013 C CA . PRO A 1 130 ? 2.990 -16.144 -15.650 1.00 93.88 130 PRO A CA 1
ATOM 1014 C C . PRO A 1 130 ? 3.510 -15.244 -14.520 1.00 93.88 130 PRO A C 1
ATOM 1016 O O . PRO A 1 130 ? 4.509 -14.549 -14.688 1.00 93.88 130 PRO A O 1
ATOM 1019 N N . VAL A 1 131 ? 2.876 -15.281 -13.347 1.00 96.50 131 VAL A N 1
ATOM 1020 C CA . VAL A 1 131 ? 3.410 -14.586 -12.169 1.00 96.50 131 VAL A CA 1
ATOM 1021 C C . VAL A 1 131 ? 4.633 -15.346 -11.656 1.00 96.50 131 VAL A C 1
ATOM 1023 O O . VAL A 1 131 ? 4.534 -16.491 -11.207 1.00 96.50 131 VAL A O 1
ATOM 1026 N N . LEU A 1 132 ? 5.795 -14.702 -11.715 1.00 97.38 132 LEU A N 1
ATOM 1027 C CA . LEU A 1 132 ? 7.033 -15.178 -11.096 1.00 97.38 132 LEU A CA 1
ATOM 1028 C C . LEU A 1 132 ? 7.375 -14.308 -9.889 1.00 97.38 132 LEU A C 1
ATOM 1030 O O . LEU A 1 132 ? 7.268 -13.088 -9.969 1.00 97.38 132 LEU A O 1
ATOM 1034 N N . ILE A 1 133 ? 7.818 -14.922 -8.797 1.00 97.62 133 ILE A N 1
ATOM 1035 C CA . ILE A 1 133 ? 8.231 -14.255 -7.560 1.00 97.62 133 ILE A CA 1
ATOM 1036 C C . ILE A 1 133 ? 9.743 -14.326 -7.443 1.00 97.62 133 ILE A C 1
ATOM 1038 O O . ILE A 1 133 ? 10.338 -15.375 -7.701 1.00 97.62 133 ILE A O 1
ATOM 1042 N N . ARG A 1 134 ? 10.367 -13.228 -7.024 1.00 97.56 134 ARG A N 1
ATOM 1043 C CA . ARG A 1 134 ? 11.795 -13.219 -6.720 1.00 97.56 134 ARG A CA 1
ATOM 1044 C C . ARG A 1 134 ? 12.070 -13.762 -5.320 1.00 97.56 134 ARG A C 1
ATOM 1046 O O . ARG A 1 134 ? 11.419 -13.352 -4.365 1.00 97.56 134 ARG A O 1
ATOM 1053 N N . VAL A 1 135 ? 13.039 -14.673 -5.204 1.00 96.88 135 VAL A N 1
ATOM 1054 C CA . VAL A 1 135 ? 13.281 -15.459 -3.974 1.00 96.88 135 VAL A CA 1
ATOM 1055 C C . VAL A 1 135 ? 14.731 -15.424 -3.469 1.00 96.88 135 VAL A C 1
ATOM 1057 O O . VAL A 1 135 ? 15.107 -16.196 -2.589 1.00 96.88 135 VAL A O 1
ATOM 1060 N N . ASP A 1 136 ? 15.571 -14.533 -4.000 1.00 96.19 136 ASP A N 1
ATOM 1061 C CA . ASP A 1 136 ? 16.979 -14.377 -3.610 1.00 96.19 136 ASP A CA 1
ATOM 1062 C C . ASP A 1 136 ? 17.275 -13.077 -2.844 1.00 96.19 136 ASP A C 1
ATOM 1064 O O . ASP A 1 136 ? 16.563 -12.081 -2.945 1.00 96.19 136 ASP A O 1
ATOM 1068 N N . GLY A 1 137 ? 18.388 -13.064 -2.103 1.00 94.25 137 GLY A N 1
ATOM 1069 C CA . GLY A 1 137 ? 18.968 -11.840 -1.541 1.00 94.25 137 GLY A CA 1
ATOM 1070 C C . GLY A 1 137 ? 18.029 -11.081 -0.599 1.00 94.25 137 GLY A C 1
ATOM 1071 O O . GLY A 1 137 ? 17.527 -11.652 0.362 1.00 94.25 137 GLY A O 1
ATOM 1072 N N . PHE A 1 138 ? 17.823 -9.789 -0.872 1.00 92.12 138 PHE A N 1
ATOM 1073 C CA . PHE A 1 138 ? 16.92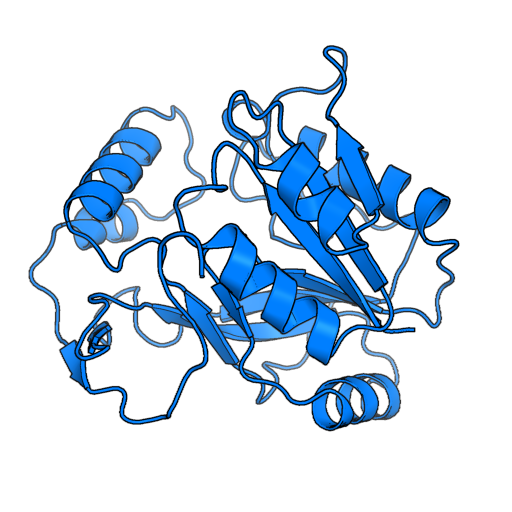2 -8.905 -0.115 1.00 92.12 138 PHE A CA 1
ATOM 1074 C C . PHE A 1 138 ? 15.431 -9.141 -0.406 1.00 92.12 138 PHE A C 1
ATOM 1076 O O . PHE A 1 138 ? 14.582 -8.566 0.266 1.00 92.12 138 PHE A O 1
ATOM 1083 N N . TRP A 1 139 ? 15.120 -9.965 -1.408 1.00 93.56 139 TRP A N 1
ATOM 1084 C CA . TRP A 1 139 ? 13.766 -10.186 -1.919 1.00 93.56 139 TRP A CA 1
ATOM 1085 C C . TRP A 1 139 ? 13.108 -11.421 -1.309 1.00 93.56 139 TRP A C 1
ATOM 1087 O O . TRP A 1 139 ? 11.889 -11.574 -1.368 1.00 93.56 139 TRP A O 1
ATOM 1097 N N . ARG A 1 140 ? 13.907 -12.294 -0.684 1.00 89.62 140 ARG A N 1
ATOM 1098 C CA . ARG A 1 140 ? 13.391 -13.387 0.141 1.00 89.62 140 ARG A CA 1
ATOM 1099 C C . ARG A 1 140 ? 12.909 -12.828 1.476 1.00 89.62 140 ARG A C 1
ATOM 1101 O O . ARG A 1 140 ? 13.605 -12.023 2.087 1.00 89.62 140 ARG A O 1
ATOM 1108 N N . GLU A 1 141 ? 11.758 -13.302 1.947 1.00 83.38 141 GLU A N 1
ATOM 1109 C CA . GLU A 1 141 ? 11.271 -13.013 3.303 1.00 83.38 141 GLU A CA 1
ATOM 1110 C C . GLU A 1 141 ? 11.165 -11.503 3.611 1.00 83.38 141 GLU A C 1
ATOM 1112 O O . GLU A 1 141 ? 11.542 -11.043 4.692 1.00 83.38 141 GLU A O 1
ATOM 1117 N N . ASN A 1 142 ? 10.644 -10.715 2.661 1.00 90.19 142 ASN A N 1
ATOM 1118 C CA . ASN A 1 142 ? 10.330 -9.311 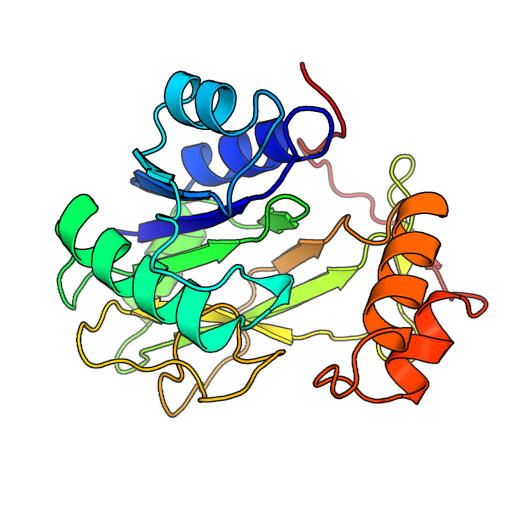2.908 1.00 90.19 142 ASN A CA 1
ATOM 1119 C C . ASN A 1 142 ? 9.127 -9.210 3.859 1.00 90.19 142 ASN A C 1
ATOM 1121 O O . ASN A 1 142 ? 8.117 -9.895 3.691 1.00 90.19 142 ASN A O 1
ATOM 1125 N N . HIS A 1 143 ? 9.230 -8.353 4.869 1.00 91.62 143 HIS A N 1
ATOM 1126 C CA . HIS A 1 143 ? 8.225 -8.196 5.909 1.00 91.62 143 HIS A CA 1
ATOM 1127 C C . HIS A 1 143 ? 8.040 -6.720 6.229 1.00 91.62 143 HIS A C 1
ATOM 1129 O O . HIS A 1 143 ? 9.009 -6.003 6.481 1.00 91.62 143 HIS A O 1
ATOM 1135 N N . ASN A 1 144 ? 6.789 -6.270 6.277 1.00 91.19 144 ASN A N 1
ATOM 1136 C CA . ASN A 1 144 ? 6.474 -4.893 6.638 1.00 91.19 144 ASN A CA 1
ATOM 1137 C C . ASN A 1 144 ? 5.258 -4.839 7.563 1.00 91.19 144 ASN A C 1
ATOM 1139 O O . ASN A 1 144 ? 4.322 -5.638 7.452 1.00 91.19 144 ASN A O 1
ATOM 1143 N N . ARG A 1 145 ? 5.264 -3.874 8.482 1.00 93.50 145 ARG A N 1
ATOM 1144 C CA . ARG A 1 145 ? 4.110 -3.572 9.319 1.00 93.50 145 ARG A CA 1
ATOM 1145 C C . ARG A 1 145 ? 3.046 -2.922 8.437 1.00 93.50 145 ARG A C 1
ATOM 1147 O O . ARG A 1 145 ? 3.235 -1.820 7.931 1.00 93.50 145 ARG A O 1
ATOM 1154 N N . ARG A 1 146 ? 1.940 -3.632 8.238 1.00 95.69 146 ARG A N 1
ATOM 1155 C CA . ARG A 1 146 ? 0.874 -3.250 7.294 1.00 95.69 146 ARG A CA 1
ATOM 1156 C C . ARG A 1 146 ? -0.475 -3.079 7.978 1.00 95.69 146 ARG A C 1
ATOM 1158 O O . ARG A 1 146 ? -1.376 -2.495 7.396 1.00 95.69 146 ARG A O 1
ATOM 1165 N N . VAL A 1 147 ? -0.606 -3.541 9.220 1.00 95.69 147 VAL A N 1
ATOM 1166 C CA . VAL A 1 147 ? -1.835 -3.423 10.004 1.00 95.69 147 VAL A CA 1
ATOM 1167 C C . VAL A 1 147 ? -1.537 -2.712 11.312 1.00 95.69 147 VAL A C 1
ATOM 1169 O O . VAL A 1 147 ? -0.566 -3.059 11.989 1.00 95.69 147 VAL A O 1
ATOM 1172 N N . HIS A 1 148 ? -2.381 -1.755 11.685 1.00 95.12 148 HIS A N 1
ATOM 1173 C CA . HIS A 1 148 ? -2.282 -1.034 12.948 1.00 95.12 148 HIS A CA 1
ATOM 1174 C C . HIS A 1 148 ? -3.677 -0.765 13.524 1.00 95.12 148 HIS A C 1
ATOM 1176 O O . HIS A 1 148 ? -4.578 -0.340 12.803 1.00 95.12 148 HIS A O 1
ATOM 1182 N N . ARG A 1 149 ? -3.857 -1.008 14.823 1.00 94.62 149 ARG A N 1
ATOM 1183 C CA . ARG A 1 149 ? -5.060 -0.638 15.575 1.00 94.62 149 ARG A CA 1
ATOM 1184 C C . ARG A 1 149 ? -5.153 0.879 15.612 1.00 94.62 149 ARG A C 1
ATOM 1186 O O . ARG A 1 149 ? -4.166 1.534 15.938 1.00 94.62 149 ARG A O 1
ATOM 1193 N N . TRP A 1 150 ? -6.284 1.455 15.242 1.00 96.50 150 TRP A N 1
ATOM 1194 C CA . TRP A 1 150 ? -6.403 2.902 15.169 1.00 96.50 150 TRP A CA 1
ATOM 1195 C C . TRP A 1 150 ? -6.047 3.556 16.510 1.00 96.50 150 TRP A C 1
ATOM 1197 O O . TRP A 1 150 ? -6.477 3.125 17.577 1.00 96.50 150 TRP A O 1
ATOM 1207 N N . ASN A 1 151 ? -5.214 4.591 16.435 1.00 94.38 151 ASN A N 1
ATOM 1208 C CA . ASN A 1 151 ? -4.823 5.409 17.568 1.00 94.38 151 ASN A CA 1
ATOM 1209 C C . ASN A 1 151 ? -4.474 6.802 17.037 1.00 94.38 151 ASN A C 1
ATOM 1211 O O . ASN A 1 151 ? -3.578 6.952 16.199 1.00 94.38 151 ASN A O 1
ATOM 1215 N N . LYS A 1 152 ? -5.190 7.811 17.535 1.00 94.44 152 LYS A N 1
ATOM 1216 C CA . LYS A 1 152 ? -5.021 9.215 17.143 1.00 94.44 152 LYS A CA 1
ATOM 1217 C C . LYS A 1 152 ? -3.637 9.768 17.501 1.00 94.44 152 LYS A C 1
ATOM 1219 O O . LYS A 1 152 ? -3.111 10.616 16.792 1.00 94.44 152 LYS A O 1
ATOM 1224 N N . GLU A 1 153 ? -3.038 9.265 18.575 1.00 93.69 153 GLU A N 1
ATOM 1225 C CA . GLU A 1 153 ? -1.736 9.705 19.082 1.00 93.69 153 GLU A CA 1
ATOM 1226 C C . GLU A 1 153 ? -0.560 8.937 18.456 1.00 93.69 153 GLU A C 1
ATOM 1228 O O . GLU A 1 153 ? 0.603 9.238 18.747 1.00 93.69 153 GLU A O 1
ATOM 1233 N N . ALA A 1 154 ? -0.830 7.937 17.608 1.00 93.19 154 ALA A N 1
ATOM 1234 C CA . ALA A 1 154 ? 0.212 7.176 16.931 1.00 93.19 154 ALA A CA 1
ATOM 1235 C C . ALA A 1 154 ? 0.950 8.045 15.902 1.00 93.19 154 ALA A C 1
ATOM 1237 O O . ALA A 1 154 ? 0.353 8.846 15.185 1.00 93.19 154 ALA A O 1
ATOM 1238 N N . LYS A 1 155 ? 2.275 7.882 15.819 1.00 94.06 155 LYS A N 1
ATOM 1239 C CA . LYS A 1 155 ? 3.140 8.729 14.987 1.00 94.06 155 LYS A CA 1
ATOM 1240 C C . LYS A 1 155 ? 3.965 7.894 14.026 1.00 94.06 155 LYS A C 1
ATOM 1242 O O . LYS A 1 155 ? 4.483 6.841 14.389 1.00 94.06 155 LYS A O 1
ATOM 1247 N N . PHE A 1 156 ? 4.132 8.390 12.806 1.00 95.56 156 PHE A N 1
ATOM 1248 C CA . PHE A 1 156 ? 5.146 7.870 11.896 1.00 95.5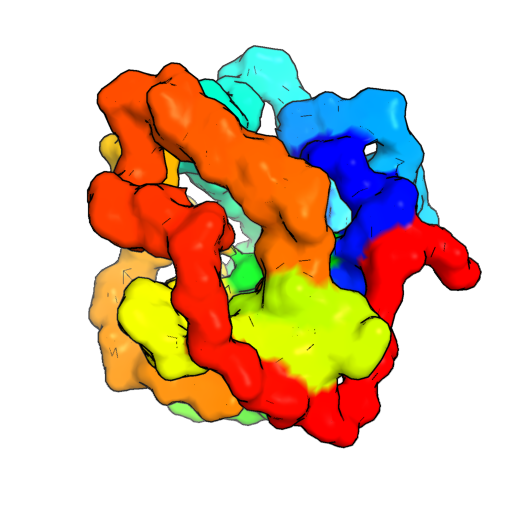6 156 PHE A CA 1
ATOM 1249 C C . PHE A 1 156 ? 6.538 8.302 12.359 1.00 95.56 156 PHE A C 1
ATOM 1251 O O . PHE A 1 156 ? 6.706 9.325 13.031 1.00 95.56 156 PHE A O 1
ATOM 1258 N N . ARG A 1 157 ? 7.558 7.524 11.986 1.00 93.69 157 ARG A N 1
ATOM 125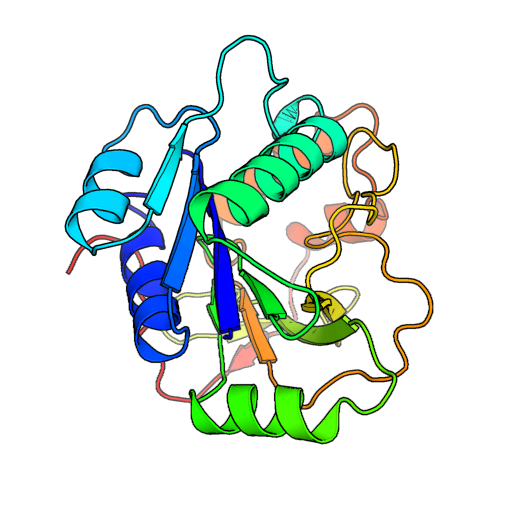9 C CA . ARG A 1 157 ? 8.951 7.917 12.220 1.00 93.69 157 ARG A CA 1
ATOM 1260 C C . ARG A 1 157 ? 9.258 9.198 11.450 1.00 93.69 157 ARG A C 1
ATOM 1262 O O . ARG A 1 157 ? 9.009 9.256 10.253 1.00 93.69 157 ARG A O 1
ATOM 1269 N N . ASN A 1 158 ? 9.859 10.181 12.118 1.00 93.62 158 ASN A N 1
ATOM 1270 C CA . ASN A 1 158 ? 10.185 11.475 11.519 1.00 93.62 158 ASN A CA 1
ATOM 1271 C C . ASN A 1 158 ? 11.422 11.385 10.605 1.00 93.62 158 ASN A C 1
ATOM 1273 O O . ASN A 1 158 ? 12.530 11.756 10.993 1.00 93.62 158 ASN A O 1
ATOM 1277 N N . VAL A 1 159 ? 11.225 10.844 9.404 1.00 92.56 159 VAL A N 1
ATOM 1278 C CA . VAL A 1 159 ? 12.234 10.704 8.346 1.00 92.56 159 VAL A CA 1
ATOM 1279 C C . VAL A 1 159 ? 11.644 11.124 7.001 1.00 92.56 159 VAL A C 1
ATOM 1281 O O . VAL A 1 159 ? 10.438 11.030 6.786 1.00 92.56 159 VAL A O 1
ATOM 1284 N N . THR A 1 160 ? 12.492 11.583 6.079 1.00 92.31 160 THR A N 1
ATOM 1285 C CA . THR A 1 160 ? 12.055 12.009 4.739 1.00 92.31 160 THR A CA 1
ATOM 1286 C C . THR A 1 160 ? 11.470 10.861 3.921 1.00 92.31 160 THR A C 1
ATOM 1288 O O . THR A 1 160 ? 10.487 11.063 3.218 1.00 92.31 160 THR A O 1
ATOM 1291 N N . MET A 1 161 ? 12.060 9.669 4.011 1.00 91.12 161 MET A N 1
ATOM 1292 C CA . MET A 1 161 ? 11.643 8.486 3.265 1.00 91.12 161 MET A CA 1
ATOM 1293 C C . MET A 1 161 ? 11.844 7.231 4.108 1.00 91.12 161 MET A C 1
ATOM 1295 O O . MET A 1 161 ? 12.752 7.169 4.943 1.00 91.12 161 MET A O 1
ATOM 1299 N N . GLY A 1 162 ? 10.989 6.240 3.891 1.00 89.94 162 GLY A N 1
ATOM 1300 C CA . GLY A 1 162 ? 10.978 4.980 4.607 1.00 89.94 162 GLY A CA 1
ATOM 1301 C C . GLY A 1 162 ? 10.505 5.147 6.044 1.00 89.94 162 GLY A C 1
ATOM 1302 O O . GLY A 1 162 ? 11.172 4.631 6.939 1.00 89.94 162 GLY A O 1
ATOM 1303 N N . CYS A 1 163 ? 9.404 5.866 6.301 1.00 92.44 163 CYS A N 1
ATOM 1304 C CA . CYS A 1 163 ? 8.839 5.982 7.659 1.00 92.44 163 CYS A CA 1
ATOM 1305 C C . CYS A 1 163 ? 7.960 4.779 8.060 1.00 92.44 163 CYS A C 1
ATOM 1307 O O . CYS A 1 163 ? 7.766 4.544 9.256 1.00 92.44 163 CYS A O 1
ATOM 1309 N N . GLY A 1 164 ? 7.540 3.968 7.082 1.00 93.25 164 GLY A N 1
ATOM 1310 C CA . GLY A 1 164 ? 6.690 2.784 7.246 1.00 93.25 164 GLY A CA 1
ATOM 1311 C C . GLY A 1 164 ? 5.264 3.013 6.734 1.00 93.25 164 GLY A C 1
ATOM 1312 O O . GLY A 1 164 ? 4.804 4.146 6.636 1.00 93.25 164 GLY A O 1
ATOM 1313 N N . SER A 1 165 ? 4.549 1.931 6.413 1.00 95.19 165 SER A N 1
ATOM 1314 C CA . SER A 1 165 ? 3.206 2.011 5.810 1.00 95.19 165 SER A CA 1
ATOM 1315 C C . SER A 1 165 ? 2.095 2.342 6.811 1.00 95.19 165 SER A C 1
ATOM 1317 O O . SER A 1 165 ? 1.025 2.805 6.417 1.00 95.19 165 SER A O 1
ATOM 1319 N N . VAL A 1 166 ? 2.355 2.117 8.098 1.00 95.56 166 VAL A N 1
ATOM 1320 C CA . VAL A 1 166 ? 1.500 2.469 9.241 1.00 95.56 166 VAL A CA 1
ATOM 1321 C C . VAL A 1 166 ? 2.354 3.130 10.333 1.00 95.56 166 VAL A C 1
ATOM 1323 O O . VAL A 1 166 ? 3.583 2.987 10.288 1.00 95.56 166 VAL A O 1
ATOM 1326 N N . PRO A 1 167 ? 1.749 3.829 11.314 1.00 94.56 167 PRO A N 1
ATOM 1327 C CA . PRO A 1 167 ? 2.495 4.447 12.403 1.00 94.56 167 PRO A CA 1
ATOM 1328 C C . PRO A 1 167 ? 3.398 3.476 13.167 1.00 94.56 167 PRO A C 1
ATOM 1330 O O . PRO A 1 167 ? 3.225 2.247 13.159 1.00 94.56 167 PRO A O 1
ATOM 1333 N N . ASP A 1 168 ? 4.360 4.042 13.890 1.00 85.06 168 ASP A N 1
ATOM 1334 C CA . ASP A 1 168 ? 5.178 3.255 14.791 1.00 85.06 168 ASP A CA 1
ATOM 1335 C C . ASP A 1 168 ? 4.372 2.866 16.047 1.00 85.06 168 ASP A C 1
ATOM 1337 O O . ASP A 1 168 ? 4.194 3.647 16.975 1.00 85.06 168 ASP A O 1
ATOM 1341 N N . GLY A 1 169 ? 3.836 1.647 16.043 1.00 65.69 169 GLY A N 1
ATOM 1342 C CA . GLY A 1 169 ? 2.915 1.097 17.039 1.00 65.69 169 GLY A CA 1
ATOM 1343 C C . GLY A 1 169 ? 3.555 0.355 18.209 1.00 65.69 169 GLY A C 1
ATOM 1344 O O . GLY A 1 169 ? 2.907 -0.499 18.815 1.00 65.69 169 GLY A O 1
ATOM 1345 N N . GLY A 1 170 ? 4.828 0.605 18.522 1.00 66.88 170 GLY A N 1
ATOM 1346 C CA . GLY A 1 170 ? 5.524 -0.110 19.596 1.00 66.88 170 GLY A CA 1
ATOM 1347 C C . GLY A 1 170 ? 5.799 -1.581 19.251 1.00 66.88 170 GLY A C 1
ATOM 1348 O O . GLY A 1 170 ? 6.242 -1.894 18.143 1.00 66.88 170 GLY A O 1
ATOM 1349 N N . ARG A 1 171 ? 5.598 -2.504 20.208 1.00 57.03 171 ARG A N 1
ATOM 1350 C CA . ARG A 1 171 ? 5.920 -3.935 20.028 1.00 57.03 171 ARG A CA 1
ATOM 1351 C C . ARG A 1 171 ? 4.998 -4.577 18.986 1.00 57.03 171 ARG A C 1
ATOM 1353 O O . ARG A 1 171 ? 3.854 -4.907 19.278 1.00 57.03 171 ARG A O 1
ATOM 1360 N N . CYS A 1 172 ? 5.534 -4.832 17.797 1.00 63.84 172 CYS A N 1
ATOM 1361 C CA . CYS A 1 172 ? 4.983 -5.831 16.890 1.00 63.84 172 CYS A CA 1
ATOM 1362 C C . CYS A 1 172 ? 5.521 -7.196 17.325 1.00 63.84 172 CYS A C 1
ATOM 1364 O O . CYS A 1 172 ? 6.734 -7.383 17.389 1.00 63.84 172 CYS A O 1
ATOM 1366 N N . THR A 1 173 ? 4.637 -8.112 17.703 1.00 58.47 173 THR A N 1
ATOM 1367 C CA . THR A 1 173 ? 5.031 -9.405 18.282 1.00 58.47 173 THR A CA 1
ATOM 1368 C C . THR A 1 173 ? 4.869 -10.569 17.313 1.00 58.47 173 THR A C 1
ATOM 1370 O O . THR A 1 173 ? 5.228 -11.687 17.668 1.00 58.47 173 THR A O 1
ATOM 1373 N N . GLU A 1 174 ? 4.349 -10.332 16.101 1.00 74.31 174 GLU A N 1
ATOM 1374 C CA . GLU A 1 174 ? 3.992 -11.414 15.187 1.00 74.31 174 GLU A CA 1
ATOM 1375 C C . GLU A 1 174 ? 4.069 -11.005 13.709 1.00 74.31 174 GLU A C 1
ATOM 1377 O O . GLU A 1 174 ? 3.530 -9.974 13.292 1.00 74.31 174 GLU A O 1
ATOM 1382 N N . ILE A 1 175 ? 4.724 -11.861 12.922 1.00 79.56 175 ILE A N 1
ATOM 1383 C CA . ILE A 1 175 ? 4.526 -11.943 11.475 1.00 79.56 175 ILE A CA 1
ATOM 1384 C C . ILE A 1 175 ? 3.282 -12.807 11.273 1.00 79.56 175 ILE A C 1
ATOM 1386 O O . ILE A 1 175 ? 3.291 -13.997 11.587 1.00 79.56 175 ILE A O 1
ATOM 1390 N N . HIS A 1 176 ? 2.199 -12.199 10.802 1.00 86.62 176 HIS A N 1
ATOM 1391 C CA . HIS A 1 176 ? 0.941 -12.899 10.587 1.00 86.62 176 HIS A CA 1
ATOM 1392 C C . HIS A 1 176 ? 1.008 -13.755 9.313 1.00 86.62 176 HIS A C 1
ATOM 1394 O O . HIS A 1 176 ? 1.756 -13.462 8.384 1.00 86.62 176 HIS A O 1
ATOM 1400 N N . LYS A 1 177 ? 0.162 -14.786 9.225 1.00 90.50 177 LYS A N 1
ATOM 1401 C CA . LYS A 1 177 ? 0.095 -15.706 8.069 1.00 90.50 177 LYS A CA 1
ATOM 1402 C C . LYS A 1 177 ? -0.445 -15.071 6.782 1.00 90.50 177 LYS A C 1
ATOM 1404 O O . LYS A 1 177 ? -0.448 -15.713 5.738 1.00 90.50 177 LYS A O 1
ATOM 1409 N N . ILE A 1 178 ? -0.963 -13.847 6.868 1.00 94.56 178 ILE A N 1
ATOM 1410 C CA . ILE A 1 178 ? -1.494 -13.122 5.714 1.00 94.56 178 ILE A CA 1
ATOM 1411 C C . ILE A 1 178 ? -0.322 -12.582 4.899 1.00 94.56 178 ILE A C 1
ATOM 1413 O O . ILE A 1 178 ? 0.634 -12.038 5.454 1.00 94.56 178 ILE A O 1
ATOM 1417 N N . GLN A 1 179 ? -0.427 -12.709 3.580 1.00 95.06 179 GLN A N 1
ATOM 1418 C CA . GLN A 1 179 ? 0.612 -12.286 2.651 1.00 95.06 179 GLN A CA 1
ATOM 1419 C C . GLN A 1 179 ? 0.117 -11.168 1.735 1.00 95.06 179 GLN A C 1
ATOM 1421 O O . GLN A 1 179 ? -1.087 -10.974 1.544 1.00 95.06 179 GLN A O 1
ATOM 1426 N N . ILE A 1 180 ? 1.065 -10.446 1.153 1.00 97.50 180 ILE A N 1
ATOM 1427 C CA . ILE A 1 180 ? 0.847 -9.458 0.101 1.00 97.50 180 ILE A CA 1
ATOM 1428 C C . ILE A 1 180 ? 1.677 -9.883 -1.108 1.00 97.50 180 ILE A C 1
ATOM 1430 O O . ILE A 1 180 ? 2.833 -10.270 -0.949 1.00 97.50 180 ILE A O 1
ATOM 1434 N N . LEU A 1 181 ? 1.107 -9.793 -2.306 1.00 97.50 181 LEU A N 1
ATOM 1435 C CA . LEU A 1 181 ? 1.872 -9.818 -3.551 1.00 97.50 181 LEU A CA 1
ATOM 1436 C C . LEU A 1 181 ? 2.079 -8.381 -4.014 1.00 97.50 181 LEU A C 1
ATOM 1438 O O . LEU A 1 181 ? 1.104 -7.649 -4.162 1.00 97.50 181 LEU A O 1
ATOM 1442 N N . HIS A 1 182 ? 3.321 -7.984 -4.251 1.00 97.62 182 HIS A N 1
ATOM 1443 C CA . HIS A 1 182 ? 3.665 -6.633 -4.682 1.00 97.62 182 HIS A CA 1
ATOM 1444 C C . HIS A 1 182 ? 4.136 -6.657 -6.138 1.00 97.62 182 HIS A C 1
ATOM 1446 O O . HIS A 1 182 ? 5.095 -7.345 -6.486 1.00 97.62 182 HIS A O 1
ATOM 1452 N N . PHE A 1 183 ? 3.434 -5.924 -6.999 1.00 97.31 183 PHE A N 1
ATOM 1453 C CA . PHE A 1 183 ? 3.635 -5.900 -8.450 1.00 97.31 183 PHE A CA 1
ATOM 1454 C C . PHE A 1 183 ? 4.457 -4.706 -8.932 1.00 97.31 183 PHE A C 1
ATOM 1456 O O . PHE A 1 183 ? 4.717 -4.582 -10.131 1.00 97.31 183 PHE A O 1
ATOM 1463 N N . GLY A 1 184 ? 4.940 -3.867 -8.014 1.00 95.69 184 GLY A N 1
ATOM 1464 C CA . GLY A 1 184 ? 5.768 -2.708 -8.331 1.00 95.69 184 GLY A CA 1
ATOM 1465 C C . GLY A 1 184 ? 7.091 -3.040 -9.032 1.00 95.69 184 GLY A C 1
ATOM 1466 O O . GLY A 1 184 ? 7.707 -2.142 -9.599 1.00 95.69 184 GLY A O 1
ATOM 1467 N N . TYR A 1 185 ? 7.525 -4.304 -9.028 1.00 96.81 185 TYR A N 1
ATOM 1468 C CA . TYR A 1 185 ? 8.729 -4.778 -9.721 1.00 96.81 185 TYR A CA 1
ATOM 1469 C C . TYR A 1 185 ? 8.431 -5.753 -10.867 1.00 96.81 185 TYR A C 1
ATOM 1471 O O . TYR A 1 185 ? 9.364 -6.317 -11.442 1.00 96.81 185 TYR A O 1
ATOM 1479 N N . ALA A 1 186 ? 7.159 -5.958 -11.227 1.00 96.56 186 ALA A N 1
ATOM 1480 C CA . ALA A 1 186 ? 6.771 -6.991 -12.186 1.00 96.56 186 ALA A CA 1
ATOM 1481 C C . ALA A 1 186 ? 7.265 -6.697 -13.610 1.00 96.56 186 ALA A C 1
ATOM 1483 O O . ALA A 1 186 ? 7.535 -7.615 -14.382 1.00 96.56 186 ALA A O 1
ATOM 1484 N N . LEU A 1 187 ? 7.423 -5.422 -13.961 1.00 96.38 187 LEU A N 1
ATOM 1485 C CA . LEU A 1 187 ? 7.850 -4.996 -15.289 1.00 96.38 187 LEU A CA 1
ATOM 1486 C C . LEU A 1 187 ? 9.223 -4.345 -15.251 1.00 96.38 187 LEU A C 1
ATOM 1488 O O . LEU A 1 187 ? 9.584 -3.672 -14.290 1.00 96.38 187 LEU A O 1
ATOM 1492 N N . GLU A 1 188 ? 9.990 -4.530 -16.323 1.00 96.00 188 GLU A N 1
ATOM 1493 C CA . GLU A 1 188 ? 11.351 -3.995 -16.416 1.00 96.00 188 GLU A CA 1
ATOM 1494 C C . GLU A 1 188 ? 11.382 -2.471 -16.341 1.00 96.00 188 GLU A C 1
ATOM 1496 O O . GLU A 1 188 ? 12.182 -1.911 -15.597 1.00 96.00 188 GLU A O 1
ATOM 1501 N N . GLU A 1 189 ? 10.443 -1.814 -17.020 1.00 95.56 189 GLU A N 1
ATOM 1502 C CA . GLU A 1 189 ? 10.253 -0.363 -16.960 1.00 95.56 189 GLU A CA 1
ATOM 1503 C C . GLU A 1 189 ? 10.008 0.149 -15.531 1.00 95.56 189 GLU A C 1
ATOM 1505 O O . GLU A 1 189 ? 10.520 1.203 -15.155 1.00 95.56 189 GLU A O 1
ATOM 1510 N N . ASP A 1 190 ? 9.270 -0.607 -14.713 1.00 95.56 190 ASP A N 1
ATOM 1511 C CA . ASP A 1 190 ? 8.975 -0.235 -13.329 1.00 95.56 190 ASP A CA 1
ATOM 1512 C C . ASP A 1 190 ? 10.201 -0.441 -12.426 1.00 95.56 190 ASP A C 1
ATOM 1514 O O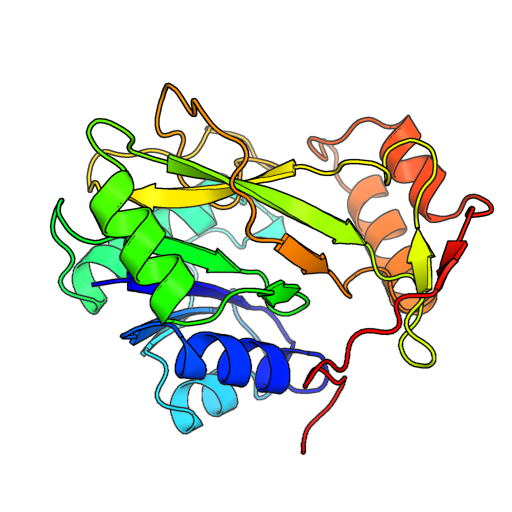 . ASP A 1 190 ? 10.477 0.393 -11.560 1.00 95.56 190 ASP A O 1
ATOM 1518 N N . ARG A 1 191 ? 10.989 -1.499 -12.673 1.00 97.12 191 ARG A N 1
ATOM 1519 C CA . ARG A 1 191 ? 12.267 -1.743 -11.984 1.00 97.12 191 ARG A CA 1
ATOM 1520 C C . ARG A 1 191 ? 13.274 -0.627 -12.257 1.00 97.12 191 ARG A C 1
ATOM 1522 O O . ARG A 1 191 ? 13.860 -0.111 -11.309 1.00 97.12 191 ARG A O 1
ATOM 1529 N N . LEU A 1 192 ? 13.431 -0.228 -13.521 1.00 97.06 192 LEU A N 1
ATOM 1530 C CA . LEU A 1 192 ? 14.304 0.883 -13.917 1.00 97.06 192 LEU A CA 1
ATOM 1531 C C . LEU A 1 192 ? 13.846 2.196 -13.273 1.00 97.06 192 LEU A C 1
ATOM 1533 O O . LEU A 1 192 ? 14.638 2.860 -12.610 1.00 97.06 192 LEU A O 1
ATOM 1537 N N . ARG A 1 193 ? 12.546 2.517 -13.354 1.00 94.81 193 ARG A N 1
ATOM 1538 C CA . ARG A 1 193 ? 11.990 3.732 -12.738 1.00 94.81 193 ARG A CA 1
ATOM 1539 C C . ARG A 1 193 ? 12.223 3.776 -11.226 1.00 94.81 193 ARG A C 1
ATOM 1541 O O . ARG A 1 193 ? 12.617 4.819 -10.708 1.00 94.81 193 ARG A O 1
ATOM 1548 N N . LYS A 1 194 ? 11.989 2.667 -10.508 1.00 94.06 194 LYS A N 1
ATOM 1549 C CA . LYS A 1 194 ? 12.238 2.592 -9.056 1.00 94.06 194 LYS A CA 1
ATOM 1550 C C . LYS A 1 194 ? 13.734 2.699 -8.737 1.00 94.06 194 LYS A C 1
ATOM 1552 O O . LYS A 1 194 ? 14.084 3.413 -7.801 1.00 94.06 194 LYS A O 1
ATOM 1557 N N . TYR A 1 195 ? 14.607 2.046 -9.510 1.00 95.75 195 TYR A N 1
ATOM 1558 C CA . TYR A 1 195 ? 16.063 2.149 -9.345 1.00 95.75 195 TYR A CA 1
ATOM 1559 C C . TYR A 1 195 ? 16.544 3.601 -9.475 1.00 95.75 195 TYR A C 1
ATOM 1561 O O . TYR A 1 195 ? 17.168 4.125 -8.549 1.00 95.75 195 TYR A O 1
ATOM 1569 N N . ASP A 1 196 ? 16.177 4.271 -10.571 1.00 95.12 196 ASP A N 1
ATOM 1570 C CA . ASP A 1 196 ? 16.560 5.660 -10.843 1.00 95.12 196 ASP A CA 1
ATOM 1571 C C . ASP A 1 196 ? 16.012 6.613 -9.776 1.00 95.12 196 ASP A C 1
ATOM 1573 O O . ASP A 1 196 ? 16.733 7.481 -9.275 1.00 95.12 196 ASP A O 1
ATOM 1577 N N . PHE A 1 197 ? 14.753 6.416 -9.365 1.00 90.81 197 PHE A N 1
ATOM 1578 C CA . PHE A 1 197 ? 14.147 7.192 -8.288 1.00 90.81 197 PHE A CA 1
ATOM 1579 C C . PHE A 1 197 ? 14.961 7.073 -6.997 1.00 90.81 197 PHE A C 1
ATOM 1581 O O . PHE A 1 197 ? 15.408 8.093 -6.473 1.00 90.81 197 PHE A O 1
ATOM 1588 N N . TYR A 1 198 ? 15.226 5.856 -6.512 1.00 90.62 198 TYR A N 1
ATOM 1589 C CA . TYR A 1 198 ? 15.981 5.672 -5.271 1.00 90.62 198 TYR A CA 1
ATOM 1590 C C . TYR A 1 198 ? 17.411 6.217 -5.352 1.00 90.62 198 TYR A C 1
ATOM 1592 O O . TYR A 1 198 ? 17.890 6.781 -4.367 1.00 90.62 198 TYR A O 1
ATOM 1600 N N . LYS A 1 199 ? 18.075 6.106 -6.510 1.00 91.56 199 LYS A N 1
ATOM 1601 C CA . LYS A 1 199 ? 19.421 6.660 -6.731 1.00 91.56 199 LYS A CA 1
ATOM 1602 C C . LYS A 1 199 ? 19.456 8.184 -6.831 1.00 91.56 199 LYS A C 1
ATOM 1604 O O . LYS A 1 199 ? 20.493 8.778 -6.548 1.00 91.56 199 LYS A O 1
ATOM 1609 N N . SER A 1 200 ? 18.344 8.820 -7.192 1.00 90.44 200 SER A N 1
ATOM 1610 C CA . SER A 1 200 ? 18.242 10.285 -7.234 1.00 90.44 200 SER A CA 1
ATOM 1611 C C . SER A 1 200 ? 18.024 10.928 -5.858 1.00 90.44 200 SER A C 1
ATOM 1613 O O . SER A 1 200 ? 18.259 12.127 -5.694 1.00 90.44 200 SER A O 1
ATOM 1615 N N . LEU A 1 201 ? 17.584 10.157 -4.856 1.00 85.00 201 LEU A N 1
ATOM 1616 C CA . LEU A 1 201 ? 17.316 10.679 -3.520 1.00 85.00 201 LEU A CA 1
ATOM 1617 C C . LEU A 1 201 ? 18.618 10.868 -2.723 1.00 85.00 201 LEU A C 1
ATOM 1619 O O . LEU A 1 201 ? 19.425 9.943 -2.639 1.00 85.00 201 LEU A O 1
ATOM 1623 N N . PRO A 1 202 ? 18.794 12.003 -2.019 1.00 78.62 202 PRO A N 1
ATOM 1624 C CA . PRO A 1 202 ? 19.946 12.207 -1.137 1.00 78.62 202 PRO A CA 1
ATOM 1625 C C . PRO A 1 202 ? 19.929 11.270 0.084 1.00 78.62 202 PRO A C 1
ATOM 1627 O O . PRO A 1 202 ? 20.964 11.014 0.692 1.00 78.62 202 PRO A O 1
ATOM 1630 N N . SER A 1 203 ? 18.748 10.773 0.463 1.00 78.56 203 SER A N 1
ATOM 1631 C CA . SER A 1 203 ? 18.557 9.729 1.467 1.00 78.56 203 SER A CA 1
ATOM 1632 C C . SER A 1 203 ? 17.312 8.920 1.112 1.00 78.56 203 SER A C 1
ATOM 1634 O O . SER A 1 203 ? 16.204 9.457 1.088 1.00 78.56 203 SER A O 1
ATOM 1636 N N . HIS A 1 204 ? 17.502 7.636 0.812 1.00 77.06 204 HIS A N 1
ATOM 1637 C CA . HIS A 1 204 ? 16.449 6.738 0.325 1.00 77.06 204 HIS A CA 1
ATOM 1638 C C . HIS A 1 204 ? 15.910 5.777 1.395 1.00 77.06 204 HIS A C 1
ATOM 1640 O O . HIS A 1 204 ? 14.980 5.033 1.122 1.00 77.06 204 HIS A O 1
ATOM 1646 N N . GLY A 1 205 ? 16.487 5.736 2.603 1.00 75.69 205 GLY A N 1
ATOM 1647 C CA . GLY A 1 205 ? 16.010 4.869 3.697 1.00 75.69 205 GLY A CA 1
ATOM 1648 C C . GLY A 1 205 ? 16.191 3.354 3.481 1.00 75.69 205 GLY A C 1
ATOM 1649 O O . GLY A 1 205 ? 15.832 2.563 4.349 1.00 75.69 205 GLY A O 1
ATOM 1650 N N . HIS A 1 206 ? 16.770 2.947 2.350 1.00 80.62 206 HIS A N 1
ATOM 1651 C CA . HIS A 1 206 ? 17.061 1.554 1.991 1.00 80.62 206 HIS A CA 1
ATOM 1652 C C . HIS A 1 206 ? 18.558 1.222 2.081 1.00 80.62 206 HIS A C 1
ATOM 1654 O O . HIS A 1 206 ? 19.403 2.108 2.026 1.00 80.62 206 HIS A O 1
ATOM 1660 N N . ASN A 1 207 ? 18.894 -0.065 2.182 1.00 86.06 207 ASN A N 1
ATOM 1661 C CA . ASN A 1 207 ? 20.270 -0.536 2.014 1.00 86.06 207 ASN A CA 1
ATOM 1662 C C . ASN A 1 207 ? 20.717 -0.343 0.550 1.00 86.06 207 ASN A C 1
ATOM 1664 O O . ASN A 1 207 ? 19.960 -0.654 -0.366 1.00 86.06 207 ASN A O 1
ATOM 1668 N N . GLU A 1 208 ? 21.936 0.140 0.313 1.00 89.81 208 GLU A N 1
ATOM 1669 C CA . GLU A 1 208 ? 22.418 0.388 -1.053 1.00 89.81 208 GLU A CA 1
ATOM 1670 C C . GLU A 1 208 ? 22.500 -0.897 -1.891 1.00 89.81 208 GLU A C 1
ATOM 1672 O O . GLU A 1 208 ? 22.045 -0.919 -3.032 1.00 89.81 208 GLU A O 1
ATOM 1677 N N . SER A 1 209 ? 22.963 -2.007 -1.309 1.00 92.81 209 SER A N 1
ATOM 1678 C CA . SER A 1 209 ? 22.996 -3.306 -1.991 1.00 92.81 209 SER A CA 1
ATOM 1679 C C . SER A 1 209 ? 21.600 -3.835 -2.326 1.00 92.81 209 SER A C 1
ATOM 1681 O O . SER A 1 209 ? 21.452 -4.591 -3.285 1.00 92.81 209 SER A O 1
ATOM 1683 N N . HIS A 1 210 ? 20.567 -3.432 -1.577 1.00 92.31 210 HIS A N 1
ATOM 1684 C CA . HIS A 1 210 ? 19.184 -3.741 -1.937 1.00 92.31 210 HIS A CA 1
ATOM 1685 C C . HIS A 1 210 ? 18.774 -2.997 -3.212 1.00 92.31 210 HIS A C 1
ATOM 1687 O O . HIS A 1 210 ? 18.269 -3.635 -4.135 1.00 92.31 210 HIS A O 1
ATOM 1693 N N . ILE A 1 211 ? 19.072 -1.698 -3.311 1.00 93.12 211 ILE A N 1
ATOM 1694 C CA . ILE A 1 211 ? 18.789 -0.909 -4.521 1.00 93.12 211 ILE A CA 1
ATOM 1695 C C . ILE A 1 211 ? 19.551 -1.472 -5.722 1.00 93.12 211 ILE A C 1
ATOM 1697 O O . ILE A 1 211 ? 18.942 -1.725 -6.755 1.00 93.12 211 ILE A O 1
ATOM 1701 N N . GLU A 1 212 ? 20.848 -1.763 -5.578 1.00 94.62 212 GLU A N 1
ATOM 1702 C CA . GLU A 1 212 ? 21.631 -2.391 -6.656 1.00 94.62 212 GLU A CA 1
ATOM 1703 C C . GLU A 1 212 ? 21.052 -3.733 -7.098 1.00 94.62 212 GLU A C 1
ATOM 1705 O O . GLU A 1 212 ? 21.048 -4.071 -8.283 1.00 94.62 212 GLU A O 1
ATOM 1710 N N . SER A 1 213 ? 20.497 -4.495 -6.156 1.00 95.69 213 SER A N 1
ATOM 1711 C CA . SER A 1 213 ? 19.894 -5.776 -6.487 1.00 95.69 213 SER A CA 1
ATOM 1712 C C . SER A 1 213 ? 18.613 -5.658 -7.317 1.00 95.69 213 SER A C 1
ATOM 1714 O O . SER A 1 213 ? 18.247 -6.655 -7.926 1.00 95.69 213 SER A O 1
ATOM 1716 N N . ILE A 1 214 ? 17.957 -4.490 -7.423 1.00 96.69 214 ILE A N 1
ATOM 1717 C CA . ILE A 1 214 ? 16.753 -4.303 -8.266 1.00 96.69 214 ILE A CA 1
ATOM 1718 C C . ILE A 1 214 ? 17.024 -4.723 -9.718 1.00 96.69 214 ILE A C 1
ATOM 1720 O O . ILE A 1 214 ? 16.177 -5.364 -10.339 1.00 96.69 214 ILE A O 1
ATOM 1724 N N . LEU A 1 215 ? 18.210 -4.401 -10.240 1.00 96.38 215 LEU A N 1
ATOM 1725 C CA . LEU A 1 215 ? 18.602 -4.686 -11.625 1.00 96.38 215 LEU A CA 1
ATOM 1726 C C . LEU A 1 215 ? 19.517 -5.913 -11.752 1.00 96.38 215 LEU A C 1
ATOM 1728 O O . LEU A 1 215 ? 19.951 -6.255 -12.853 1.00 96.38 215 LEU A O 1
ATOM 1732 N N . SER A 1 216 ? 19.817 -6.598 -10.645 1.00 96.00 216 SER A N 1
ATOM 1733 C CA . SER A 1 216 ? 20.636 -7.808 -10.684 1.00 96.00 216 SER A CA 1
ATOM 1734 C C . SER A 1 216 ? 19.855 -9.009 -11.220 1.00 96.00 216 SER A C 1
ATOM 1736 O O . SER A 1 216 ? 18.623 -9.050 -11.194 1.00 96.00 216 SER A O 1
ATOM 1738 N N . LYS A 1 217 ? 20.585 -10.024 -11.703 1.00 96.62 217 LYS A N 1
ATOM 1739 C CA . LYS A 1 217 ? 19.988 -11.273 -12.190 1.00 96.62 217 LYS A CA 1
ATOM 1740 C C . LYS A 1 217 ? 19.192 -11.954 -11.059 1.00 96.62 217 LYS A C 1
ATOM 1742 O O . LYS A 1 217 ? 19.813 -12.345 -10.069 1.00 96.62 217 LYS A O 1
ATOM 1747 N N . PRO A 1 218 ? 17.866 -12.139 -11.202 1.00 97.19 218 PRO A N 1
ATOM 1748 C CA . PRO A 1 218 ? 17.034 -12.690 -10.140 1.00 97.19 218 PRO A CA 1
ATOM 1749 C C . PRO A 1 218 ? 17.045 -14.224 -10.133 1.00 97.19 218 PRO A C 1
ATOM 1751 O O . PRO A 1 218 ? 17.235 -14.865 -11.173 1.00 97.19 218 PRO A O 1
ATOM 1754 N N . THR A 1 219 ? 16.758 -14.812 -8.971 1.00 97.94 219 THR A N 1
ATOM 1755 C CA . THR A 1 219 ? 16.258 -16.192 -8.870 1.00 97.94 219 THR A CA 1
ATOM 1756 C C . THR A 1 219 ? 14.745 -16.134 -8.732 1.00 97.94 219 THR A C 1
ATOM 1758 O O . THR A 1 219 ? 14.227 -15.457 -7.843 1.00 97.94 219 THR A O 1
ATOM 1761 N N . LEU A 1 220 ? 14.041 -16.812 -9.638 1.00 97.81 220 LEU A N 1
ATOM 1762 C CA . LEU A 1 220 ? 12.592 -16.716 -9.768 1.00 97.81 220 LEU A CA 1
ATOM 1763 C C . LEU A 1 220 ? 11.922 -18.062 -9.515 1.00 97.81 220 LEU A C 1
ATOM 1765 O O . LEU A 1 220 ? 12.354 -19.085 -10.044 1.00 97.81 220 LEU A O 1
ATOM 1769 N N . GLU A 1 221 ? 10.823 -18.026 -8.773 1.00 97.50 221 GLU A N 1
ATOM 1770 C CA . GLU A 1 221 ? 9.913 -19.151 -8.588 1.00 97.50 221 GLU A CA 1
ATOM 1771 C C . GLU A 1 221 ? 8.543 -18.825 -9.171 1.00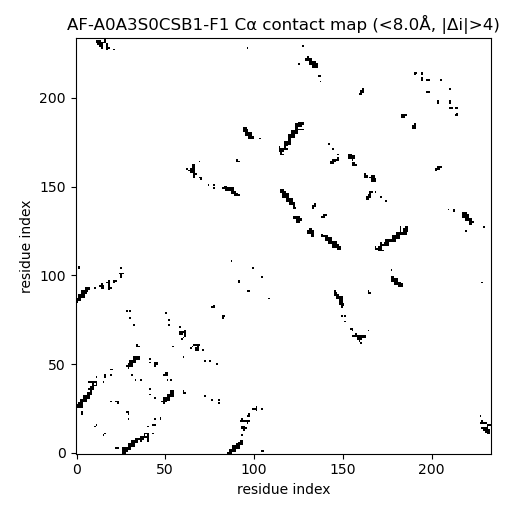 97.50 221 GLU A C 1
ATOM 1773 O O . GLU A 1 221 ? 8.079 -17.685 -9.132 1.00 97.50 221 GLU A O 1
ATOM 1778 N N . ARG A 1 222 ? 7.877 -19.841 -9.716 1.00 96.88 222 ARG A N 1
ATOM 1779 C CA . ARG A 1 222 ? 6.526 -19.690 -10.245 1.00 96.88 222 ARG A CA 1
ATOM 1780 C C . ARG A 1 222 ? 5.519 -19.577 -9.102 1.00 96.88 222 ARG A C 1
ATOM 1782 O O . ARG A 1 222 ? 5.617 -20.293 -8.108 1.00 96.88 222 ARG A O 1
ATOM 1789 N N . PHE A 1 223 ? 4.544 -18.690 -9.261 1.00 95.25 223 PHE A N 1
ATOM 1790 C CA . PHE A 1 223 ? 3.430 -18.544 -8.337 1.00 95.25 223 PHE A CA 1
ATOM 1791 C C . PHE A 1 223 ? 2.129 -18.971 -9.016 1.00 95.25 223 PHE A C 1
ATOM 1793 O O . PHE A 1 223 ? 1.633 -18.303 -9.919 1.00 95.25 223 PHE A O 1
ATOM 1800 N N . ASP A 1 224 ? 1.606 -20.122 -8.592 1.00 91.19 224 ASP A N 1
ATOM 1801 C CA . ASP A 1 224 ? 0.514 -20.821 -9.279 1.00 91.19 224 ASP A CA 1
ATOM 1802 C C . ASP A 1 224 ? -0.883 -20.534 -8.708 1.00 91.19 224 ASP A C 1
ATOM 1804 O O . ASP A 1 224 ? -1.881 -21.074 -9.195 1.00 91.19 224 ASP A O 1
ATOM 1808 N N . GLU A 1 225 ? -0.996 -19.688 -7.682 1.00 90.00 225 GLU A N 1
ATOM 1809 C CA . GLU A 1 225 ? -2.307 -19.347 -7.137 1.00 90.00 225 GLU A CA 1
ATOM 1810 C C . GLU A 1 225 ? -3.070 -18.402 -8.068 1.00 90.00 225 GLU A C 1
ATOM 1812 O O . GLU A 1 225 ? -2.530 -17.456 -8.645 1.00 90.00 225 GLU A O 1
ATOM 1817 N N . LYS A 1 226 ? -4.379 -18.640 -8.192 1.00 87.31 226 LYS A N 1
ATOM 1818 C CA . LYS A 1 226 ? -5.255 -17.783 -8.989 1.00 87.31 226 LYS A CA 1
ATOM 1819 C C . LYS A 1 226 ? -5.467 -16.456 -8.274 1.00 87.31 226 LYS A C 1
ATOM 1821 O O . LYS A 1 226 ? -6.158 -16.402 -7.260 1.00 87.31 226 LYS A O 1
ATOM 1826 N N . ILE A 1 227 ? -4.959 -15.386 -8.868 1.00 89.75 227 ILE A N 1
ATOM 1827 C CA . ILE A 1 227 ? -5.167 -14.023 -8.386 1.00 89.75 227 ILE A CA 1
ATOM 1828 C C . ILE A 1 227 ? -6.105 -13.257 -9.312 1.00 89.75 227 ILE A C 1
ATOM 1830 O O . ILE A 1 227 ? -6.035 -13.354 -10.537 1.00 89.75 227 ILE A O 1
ATOM 1834 N N . LYS A 1 228 ? -6.995 -12.461 -8.718 1.00 91.62 228 LYS A N 1
ATOM 1835 C CA . LYS A 1 228 ? -7.806 -11.475 -9.443 1.00 91.62 228 LYS A CA 1
ATOM 1836 C C . LYS A 1 228 ? -7.086 -10.129 -9.426 1.00 91.62 228 LYS A C 1
ATOM 1838 O O . LYS A 1 228 ? -7.604 -9.160 -8.885 1.00 91.62 228 LYS A O 1
ATOM 1843 N N . PHE A 1 229 ? -5.877 -10.100 -9.978 1.00 93.31 229 PHE A N 1
ATOM 1844 C CA . PHE A 1 229 ? -5.046 -8.902 -10.052 1.00 93.31 229 PHE A CA 1
ATOM 1845 C C . PHE A 1 229 ? -4.535 -8.708 -11.475 1.00 93.31 229 PHE A C 1
ATOM 1847 O O . PHE A 1 229 ? -4.165 -9.678 -12.133 1.00 93.31 229 PHE A O 1
ATOM 1854 N N . TRP A 1 230 ? -4.593 -7.483 -11.984 1.00 93.75 230 TRP A N 1
ATOM 1855 C CA . TRP A 1 230 ? -4.214 -7.159 -13.357 1.00 93.75 230 TRP A CA 1
ATOM 1856 C C . TRP A 1 230 ? -3.723 -5.714 -13.441 1.00 93.75 230 TRP A C 1
ATOM 1858 O O . TRP A 1 230 ? -4.002 -4.907 -12.557 1.00 93.75 230 TRP A O 1
ATOM 1868 N N . ARG A 1 231 ? -3.004 -5.405 -14.523 1.00 94.12 231 ARG A N 1
ATOM 1869 C CA . ARG A 1 231 ? -2.634 -4.039 -14.901 1.00 94.12 231 ARG A CA 1
ATOM 1870 C C . ARG A 1 231 ? -3.651 -3.504 -15.914 1.00 94.12 231 ARG A C 1
ATOM 1872 O O . ARG A 1 231 ? -4.011 -4.222 -16.845 1.00 94.12 231 ARG A O 1
ATOM 1879 N N . GLY A 1 232 ? -4.068 -2.256 -15.755 1.00 92.00 232 GLY A N 1
ATOM 1880 C CA . GLY A 1 232 ? -5.049 -1.562 -16.581 1.00 92.00 232 GLY A CA 1
ATOM 1881 C C . GLY A 1 232 ? -6.480 -1.673 -16.054 1.00 92.00 232 GLY A C 1
ATOM 1882 O O . GLY A 1 232 ? -6.738 -2.227 -14.985 1.00 92.00 232 GLY A O 1
ATOM 1883 N N . MET A 1 233 ? -7.420 -1.150 -16.840 1.00 86.62 233 MET A N 1
ATOM 1884 C CA . MET A 1 233 ? -8.848 -1.206 -16.533 1.00 86.62 233 MET A CA 1
ATOM 1885 C C . MET A 1 233 ? -9.506 -2.464 -17.122 1.00 86.62 233 MET A C 1
ATOM 1887 O O . MET A 1 233 ? -9.169 -2.885 -18.230 1.00 86.62 233 MET A O 1
ATOM 1891 N N . LYS A 1 234 ? -10.455 -3.043 -16.386 1.00 83.25 234 LYS A N 1
ATOM 1892 C CA . LYS A 1 234 ? -11.397 -4.083 -16.820 1.00 83.25 234 LYS A CA 1
ATOM 1893 C C . LYS A 1 234 ? -12.828 -3.578 -16.766 1.00 83.25 234 LYS A C 1
ATOM 1895 O O . LYS A 1 234 ? -13.124 -2.761 -15.861 1.00 83.25 234 LYS A O 1
#

Mean predicted aligned error: 3.5 Å

Sequence (234 aa):
MIVGSMVVRDEANRYLQASLSRLLEVCDKVFVADDGSMDNSVEMARSMGCSVWERPDSVKPFAVNESVFRSAAWNILGETMSLNEDDWVLSIDADEYLMASRKQLEEMAVQAGQRNAFTLSIREAWSLDPVLIRVDGFWRENHNRRVHRWNKEAKFRNVTMGCGSVPDGGRCTEIHKIQILHFGYALEEDRLRKYDFYKSLPSHGHNESHIESILSKPTLERFDEKIKFWRGMK

Secondary structure (DSSP, 8-state):
-EEEEEEESS-TTTTHHHHHHHHHHHSSEEEEEES--SSTHHHHHHHTT-EEEEPPTTSPPTTT-HHHHHHHHHHHHHHHHT--TT-EEEE--TTEEEE--HHHHHHHHHHTTT--EEEEEEEEB--SSS-EEE-SGGGTTEEEEEEEE--TT----S-SS---SS---S----EEEEEEEE-TTSSHHHHHHHHHHHHHSS--SS-HHHHHHTTSPPPEEE--S-----SS--

pLDDT: mean 94.28, std 6.48, range [57.03, 98.94]

Foldseek 3Di:
DEEEEEEDAAQQQWFQLLALVQRVQAGPAYEYEYQDHPDCSQVSCVVSPHHYDYDDPVFDGCLQAVQSSVLVSLLVCCVVVVDDQLYKYFFDYSQKHKQDHNVRVVVCSVPCVPNFWEKEWEFEFQADVQTKTFCDDCRNRDIFTGMGRRDNPFGFDRDREDSGRDGDRDDHPDHDPIYMYGCCNRDPVSLVVVLVSCVPDPDHPDDPVVSVCSPPDTDIDGDDDDGSTDRGDD

Solvent-accessible surface area (backbone atoms only — not comparable to full-atom values): 12715 Å² total; per-residue (Å²): 94,42,31,29,34,31,56,44,62,63,30,44,76,30,28,29,58,28,25,51,54,56,40,60,73,42,28,80,46,42,40,36,37,30,59,66,49,87,53,59,33,63,61,50,42,47,75,74,70,32,49,74,48,73,57,51,90,92,52,55,43,48,94,73,19,30,24,60,29,53,48,52,45,52,56,52,47,39,63,77,67,66,62,48,73,82,20,35,39,38,42,47,51,39,47,29,44,77,60,61,58,39,65,58,54,52,50,49,63,70,69,39,74,94,52,38,34,36,26,30,38,42,44,39,24,54,28,81,82,73,37,26,30,38,60,44,82,79,43,37,88,31,72,46,55,28,35,32,44,40,56,93,85,58,43,48,42,95,38,54,36,74,34,65,71,42,52,61,57,74,72,63,85,48,76,46,94,45,39,31,41,33,47,64,46,20,43,70,72,41,33,52,53,50,42,54,50,48,71,70,42,96,66,53,71,65,61,68,72,52,54,60,47,67,79,46,91,76,47,72,43,81,52,85,72,91,70,87,65,52,75,29,80,132